Protein AF-A0A916CJC6-F1 (afdb_monomer)

Sequence (252 aa):
MTRKEWTIISILGATVVFVFSCLACLILGMLTPTSTQKPALVSTKPPPTLPPQPTATRKPVAKGEIVIKDEKFIQHGQGLYWIRTLYNPGTQTVGSVYIYVDAFDSTDTVFDSNYEVAPCVYPGEIRKVVSYAKLPDKLKFGRYTTRAVSQSSGCAGMQFEQNPLSVISMEIQTTGRVVAVIGNSSDKHLRDVGVDALAYDSTDEYIGSTHPFLNLVPAHGKARIELGFFEPWGRISKVEIYPAFRSITRIE

Nearest PDB structures (foldseek):
  8owf-assembly1_A  TM=5.683E-01  e=3.248E-01  Clostridium perfringens
  8oye-assembly1_A  TM=5.667E-01  e=4.842E-01  Clostridium perfringens
  7ok7-assembly5_K  TM=6.658E-01  e=9.263E-01  Homo sapiens
  5l7k-assembly1_A  TM=5.610E-01  e=6.532E-01  Homo sapiens
  7ok6-assembly1_HHH  TM=5.818E-01  e=1.131E+00  Homo sapiens

Structure (mmCIF, N/CA/C/O backbone):
data_AF-A0A916CJC6-F1
#
_entry.id   AF-A0A916CJC6-F1
#
loop_
_atom_site.group_PDB
_atom_site.id
_atom_site.type_symbol
_atom_site.label_atom_id
_atom_site.label_alt_id
_atom_site.label_comp_id
_atom_site.label_asym_id
_atom_site.label_entity_id
_atom_site.label_seq_id
_atom_site.pdbx_PDB_ins_code
_atom_site.Cartn_x
_atom_site.Cartn_y
_atom_site.Cartn_z
_atom_site.occupancy
_atom_site.B_iso_or_equiv
_atom_site.auth_seq_id
_atom_site.auth_comp_id
_atom_site.auth_asym_id
_atom_site.auth_atom_id
_atom_site.pdbx_PDB_model_num
ATOM 1 N N . MET A 1 1 ? -29.003 -56.017 35.419 1.00 42.59 1 MET A N 1
ATOM 2 C CA . MET A 1 1 ? -28.138 -56.296 34.251 1.00 42.59 1 MET A CA 1
ATOM 3 C C . MET A 1 1 ? -27.276 -55.063 34.005 1.00 42.59 1 MET A C 1
ATOM 5 O O . MET A 1 1 ? -27.755 -54.097 33.442 1.00 42.59 1 MET A O 1
ATOM 9 N N . THR A 1 2 ? -26.232 -54.878 34.815 1.00 45.03 2 THR A N 1
ATOM 10 C CA . THR A 1 2 ? -24.815 -55.261 34.590 1.00 45.03 2 THR A CA 1
ATOM 11 C C . THR A 1 2 ? -24.057 -54.274 33.699 1.00 45.03 2 THR A C 1
ATOM 13 O O . THR A 1 2 ? -24.126 -54.330 32.476 1.00 45.03 2 THR A O 1
ATOM 16 N N . ARG A 1 3 ? -23.320 -53.393 34.397 1.00 47.34 3 ARG A N 1
ATOM 17 C CA . ARG A 1 3 ? -22.223 -52.534 33.933 1.00 47.34 3 ARG A CA 1
ATOM 18 C C . ARG A 1 3 ? -21.225 -53.298 33.057 1.00 47.34 3 ARG A C 1
ATOM 20 O O . ARG A 1 3 ? -20.930 -54.457 33.345 1.00 47.34 3 ARG A O 1
ATOM 27 N N . LYS A 1 4 ? -20.592 -52.597 32.114 1.00 51.66 4 LYS A N 1
ATOM 28 C CA . LYS A 1 4 ? -19.216 -52.894 31.694 1.00 51.66 4 LYS A CA 1
ATOM 29 C C . LYS A 1 4 ? -18.398 -51.609 31.655 1.00 51.66 4 LYS A C 1
ATOM 31 O O . LYS A 1 4 ? -18.556 -50.772 30.775 1.00 51.66 4 LYS A O 1
ATOM 36 N N . GLU A 1 5 ? -17.570 -51.491 32.681 1.00 54.34 5 GLU A N 1
ATOM 37 C CA . GLU A 1 5 ? -16.422 -50.603 32.795 1.00 54.34 5 GLU A CA 1
ATOM 38 C C . GLU A 1 5 ? -15.331 -51.076 31.819 1.00 54.34 5 GLU A C 1
ATOM 40 O O . GLU A 1 5 ? -15.128 -52.280 31.659 1.00 54.34 5 GLU A O 1
ATOM 45 N N . TRP A 1 6 ? -14.627 -50.139 31.183 1.00 51.56 6 TRP A N 1
ATOM 46 C CA . TRP A 1 6 ? -13.346 -50.398 30.525 1.00 51.56 6 TRP A CA 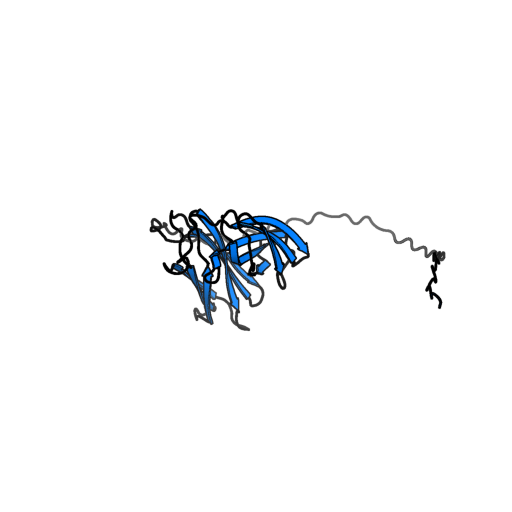1
ATOM 47 C C . TRP A 1 6 ? -12.283 -49.524 31.192 1.00 51.56 6 TRP A C 1
ATOM 49 O O . TRP A 1 6 ? -12.115 -48.347 30.889 1.00 51.56 6 TRP A O 1
ATOM 59 N N . THR A 1 7 ? -11.613 -50.133 32.164 1.00 53.00 7 THR A N 1
ATOM 60 C CA . THR A 1 7 ? -10.262 -49.809 32.639 1.00 53.00 7 THR A CA 1
ATOM 61 C C . THR A 1 7 ? -9.252 -50.495 31.715 1.00 53.00 7 THR A C 1
ATOM 63 O O . THR A 1 7 ? -9.632 -51.529 31.170 1.00 53.00 7 THR A O 1
ATOM 66 N N . ILE A 1 8 ? -8.007 -49.971 31.621 1.00 45.50 8 ILE A N 1
ATOM 67 C CA . ILE A 1 8 ? -6.713 -50.584 31.175 1.00 45.50 8 ILE A CA 1
ATOM 68 C C . ILE A 1 8 ? -6.008 -49.646 30.165 1.00 45.50 8 ILE A C 1
ATOM 70 O O . ILE A 1 8 ? -6.644 -49.221 29.214 1.00 45.50 8 ILE A O 1
ATOM 74 N N . ILE A 1 9 ? -4.724 -49.261 30.235 1.00 44.59 9 ILE A N 1
ATOM 75 C CA . ILE A 1 9 ? -3.565 -49.548 31.100 1.00 44.59 9 ILE A CA 1
ATOM 76 C C . ILE A 1 9 ? -2.569 -48.382 30.905 1.00 44.59 9 ILE A C 1
ATOM 78 O O . ILE A 1 9 ? -2.353 -47.926 29.782 1.00 44.59 9 ILE A O 1
ATOM 82 N N . SER A 1 10 ? -1.927 -47.945 31.988 1.00 46.94 10 SER A N 1
ATOM 83 C CA . SER A 1 10 ? -0.720 -47.113 31.974 1.00 46.94 10 SER A CA 1
ATOM 84 C C . SER A 1 10 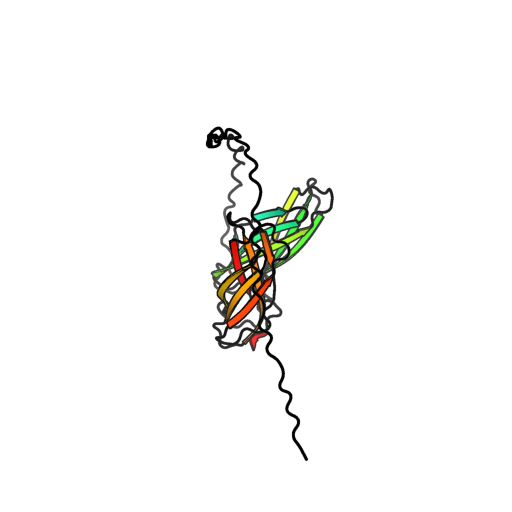? 0.504 -47.959 31.605 1.00 46.94 10 SER A C 1
ATOM 86 O O . SER A 1 10 ? 0.750 -48.966 32.265 1.00 46.94 10 SER A O 1
ATOM 88 N N . ILE A 1 11 ? 1.313 -47.536 30.629 1.00 49.31 11 ILE A N 1
ATOM 89 C CA . ILE A 1 11 ? 2.664 -48.084 30.415 1.00 49.31 11 ILE A CA 1
ATOM 90 C C . ILE A 1 11 ? 3.690 -46.971 30.630 1.00 49.31 11 ILE A C 1
ATOM 92 O O . ILE A 1 11 ? 3.860 -46.076 29.807 1.00 49.31 11 ILE A O 1
ATOM 96 N N . LEU A 1 12 ? 4.347 -47.057 31.788 1.00 47.47 12 LEU A N 1
ATOM 97 C CA . LEU A 1 12 ? 5.680 -46.528 32.056 1.00 47.47 12 LEU A CA 1
ATOM 98 C C . LEU A 1 12 ? 6.724 -47.382 31.312 1.00 47.47 12 LEU A C 1
ATOM 100 O O . LEU A 1 12 ? 6.610 -48.605 31.290 1.00 47.47 12 LEU A O 1
ATOM 104 N N . GLY A 1 13 ? 7.795 -46.746 30.837 1.00 38.62 13 GLY A N 1
ATOM 105 C CA . GLY A 1 13 ? 9.028 -47.399 30.375 1.00 38.62 13 GLY A CA 1
ATOM 106 C C . GLY A 1 13 ? 9.463 -46.855 29.010 1.00 38.62 13 GLY A C 1
ATOM 107 O O . GLY A 1 13 ? 8.641 -46.719 28.121 1.00 38.62 13 GLY A O 1
ATOM 108 N N . ALA A 1 14 ? 10.711 -46.502 28.736 1.00 45.88 14 ALA A N 1
ATOM 109 C CA . ALA A 1 14 ? 11.938 -46.696 29.477 1.00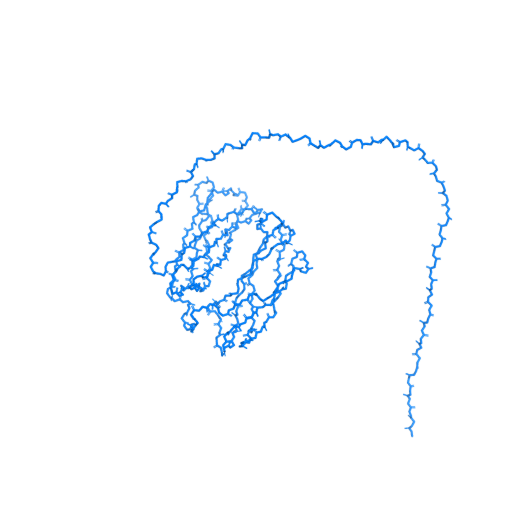 45.88 14 ALA A CA 1
ATOM 110 C C . ALA A 1 14 ? 12.960 -45.637 29.042 1.00 45.88 14 ALA A C 1
ATOM 112 O O . ALA A 1 14 ? 13.049 -45.252 27.877 1.00 45.88 14 ALA A O 1
ATOM 113 N N . THR A 1 15 ? 13.744 -45.194 30.014 1.00 50.56 15 THR A N 1
ATOM 114 C CA . THR A 1 15 ? 14.970 -44.422 29.861 1.00 50.56 15 THR A CA 1
ATOM 115 C C . THR A 1 15 ? 15.973 -45.230 29.035 1.00 50.56 15 THR A C 1
ATOM 117 O O . THR A 1 15 ? 16.398 -46.299 29.469 1.00 50.56 15 THR A O 1
ATOM 120 N N . VAL A 1 16 ? 16.380 -44.730 27.868 1.00 49.44 16 VAL A N 1
ATOM 121 C CA . VAL A 1 16 ? 17.523 -45.279 27.129 1.00 49.44 16 VAL A CA 1
ATOM 122 C C . VAL A 1 16 ? 18.681 -44.303 27.270 1.00 49.44 16 VAL A C 1
ATOM 124 O O . VAL A 1 16 ? 18.757 -43.276 26.602 1.00 49.44 16 VAL A O 1
ATOM 127 N N . VAL A 1 17 ? 19.569 -44.643 28.197 1.00 47.50 17 VAL A N 1
ATOM 128 C CA . VAL A 1 17 ? 20.903 -44.069 28.333 1.00 47.50 17 VAL A CA 1
ATOM 129 C C . VAL A 1 17 ? 21.806 -44.827 27.360 1.00 47.50 17 VAL A C 1
ATOM 131 O O . VAL A 1 17 ? 22.120 -45.990 27.599 1.00 47.50 17 VAL A O 1
ATOM 134 N N . PHE A 1 18 ? 22.228 -44.190 26.267 1.00 42.41 18 PHE A N 1
ATOM 135 C CA . PHE A 1 18 ? 23.323 -44.703 25.440 1.00 42.41 18 PHE A CA 1
ATOM 136 C C . PHE A 1 18 ? 24.632 -44.045 25.877 1.00 42.41 18 PHE A C 1
ATOM 138 O O . PHE A 1 18 ? 24.951 -42.922 25.493 1.00 42.41 18 PHE A O 1
ATOM 145 N N . VAL A 1 19 ? 25.388 -44.773 26.699 1.00 46.25 19 VAL A N 1
ATOM 146 C CA . VAL A 1 19 ? 26.824 -44.566 26.893 1.00 46.25 19 VAL A CA 1
ATOM 147 C C . VAL A 1 19 ? 27.534 -45.354 25.796 1.00 46.25 19 VAL A C 1
ATOM 149 O O . VAL A 1 19 ? 27.547 -46.580 25.838 1.00 46.25 19 VAL A O 1
ATOM 152 N N . PHE A 1 20 ? 28.149 -44.666 24.834 1.00 42.84 20 PHE A N 1
ATOM 153 C CA . PHE A 1 20 ? 29.226 -45.243 24.030 1.00 42.84 20 PHE A CA 1
ATOM 154 C C . PHE A 1 20 ? 30.525 -44.507 24.346 1.00 42.84 20 PHE A C 1
ATOM 156 O O . PHE A 1 20 ? 30.818 -43.427 23.843 1.00 42.84 20 PHE A O 1
ATOM 163 N N . SER A 1 21 ? 31.280 -45.135 25.239 1.00 44.00 21 SER A N 1
ATOM 164 C CA . SER A 1 21 ? 32.724 -45.014 25.362 1.00 44.00 21 SER A CA 1
ATOM 165 C C . SER A 1 21 ? 33.350 -45.900 24.286 1.00 44.00 21 SER A C 1
ATOM 167 O O . SER A 1 21 ? 33.097 -47.102 24.296 1.00 44.00 21 SER A O 1
ATOM 169 N N . CYS A 1 22 ? 34.139 -45.337 23.369 1.00 40.03 22 CYS A N 1
ATOM 170 C CA . CYS A 1 22 ? 35.508 -45.799 23.123 1.00 40.03 22 CYS A CA 1
ATOM 171 C C . CYS A 1 22 ? 36.196 -45.034 21.989 1.00 40.03 22 CYS A C 1
ATOM 173 O O . CYS A 1 22 ? 35.579 -44.626 21.012 1.00 40.03 22 CYS A O 1
ATOM 175 N N . LEU A 1 23 ? 37.521 -45.028 22.116 1.00 42.16 23 LEU A N 1
ATOM 176 C CA . LEU A 1 23 ? 38.546 -44.770 21.112 1.00 42.16 23 LEU A CA 1
ATOM 177 C C . LEU A 1 23 ? 38.961 -43.317 20.859 1.00 42.16 23 LEU A C 1
ATOM 179 O O . LEU A 1 23 ? 38.517 -42.613 19.957 1.00 42.16 23 LEU A O 1
ATOM 183 N N . ALA A 1 24 ? 39.966 -42.956 21.656 1.00 48.47 24 ALA A N 1
ATOM 184 C CA . ALA A 1 24 ? 41.027 -42.035 21.317 1.00 48.47 24 ALA A CA 1
ATOM 185 C C . ALA A 1 24 ? 41.550 -42.252 19.886 1.00 48.47 24 ALA A C 1
ATOM 187 O O . ALA A 1 24 ? 42.045 -43.326 19.550 1.00 48.47 24 ALA A O 1
ATOM 188 N N . CYS A 1 25 ? 41.539 -41.184 19.094 1.00 40.44 25 CYS A N 1
ATOM 189 C CA . CYS A 1 25 ? 42.496 -41.002 18.016 1.00 40.44 25 CYS A CA 1
ATOM 190 C C . CYS A 1 25 ? 43.210 -39.674 18.267 1.00 40.44 25 CYS A C 1
ATOM 192 O O . CYS A 1 25 ? 42.657 -38.588 18.100 1.00 40.44 25 CYS A O 1
ATOM 194 N N . LEU A 1 26 ? 44.435 -39.803 18.766 1.00 49.19 26 LEU A N 1
ATOM 195 C CA . LEU A 1 26 ? 45.386 -38.730 18.985 1.00 49.19 26 LEU A CA 1
ATOM 196 C C . LEU A 1 26 ? 45.830 -38.213 17.606 1.00 49.19 26 LEU A C 1
ATOM 198 O O . LEU A 1 26 ? 46.596 -38.879 16.916 1.00 49.19 26 LEU A O 1
ATOM 202 N N . ILE A 1 27 ? 45.356 -37.039 17.194 1.00 48.81 27 ILE A N 1
ATOM 203 C CA . ILE A 1 27 ? 45.991 -36.259 16.126 1.00 48.81 27 ILE A CA 1
ATOM 204 C C . ILE A 1 27 ? 46.317 -34.891 16.722 1.00 48.81 27 ILE A C 1
ATOM 206 O O . ILE A 1 27 ? 45.474 -33.999 16.782 1.00 48.81 27 ILE A O 1
ATOM 210 N N . LEU A 1 28 ? 47.561 -34.741 17.191 1.00 47.25 28 LEU A N 1
ATOM 211 C CA . LEU A 1 28 ? 48.183 -33.435 17.400 1.00 47.25 28 LEU A CA 1
ATOM 212 C C . LEU A 1 28 ? 48.426 -32.805 16.020 1.00 47.25 28 LEU A C 1
ATOM 214 O O . LEU A 1 28 ? 49.499 -32.932 15.437 1.00 47.25 28 LEU A O 1
ATOM 218 N N . GLY A 1 29 ? 47.404 -32.141 15.488 1.00 44.53 29 GLY A N 1
ATOM 219 C CA . GLY A 1 29 ? 47.560 -31.145 14.437 1.00 44.53 29 GLY A CA 1
ATOM 220 C C . GLY A 1 29 ? 47.814 -29.795 15.095 1.00 44.53 29 GLY A C 1
ATOM 221 O O . GLY A 1 29 ? 46.958 -29.293 15.821 1.00 44.53 29 GLY A O 1
ATOM 222 N N . MET A 1 30 ? 48.998 -29.223 14.882 1.00 52.72 30 MET A N 1
ATOM 223 C CA . MET A 1 30 ? 49.333 -27.876 15.337 1.00 52.72 30 MET A CA 1
ATOM 224 C C . MET A 1 30 ? 48.356 -26.861 14.728 1.00 52.72 30 MET A C 1
ATOM 226 O O . MET A 1 30 ? 48.456 -26.526 13.550 1.00 52.72 30 MET A O 1
ATOM 230 N N . LEU A 1 31 ? 47.416 -26.363 15.532 1.00 43.69 31 LEU A N 1
ATOM 231 C CA . LEU A 1 31 ? 46.640 -25.175 15.194 1.00 43.69 31 LEU A CA 1
ATOM 232 C C . LEU A 1 31 ? 47.559 -23.966 15.364 1.00 43.69 31 LEU A C 1
ATOM 234 O O . LEU A 1 31 ? 47.806 -23.497 16.475 1.00 43.69 31 LEU A O 1
ATOM 238 N N . THR A 1 32 ? 48.099 -23.473 14.255 1.00 52.44 32 THR A N 1
ATOM 239 C CA . THR A 1 32 ? 48.652 -22.123 14.201 1.00 52.44 32 THR A CA 1
ATOM 240 C C . THR A 1 32 ? 47.522 -21.122 14.475 1.00 52.44 32 THR A C 1
ATOM 242 O O . THR A 1 32 ? 46.419 -21.276 13.939 1.00 52.44 32 THR A O 1
ATOM 245 N N . PRO A 1 33 ? 47.741 -20.090 15.310 1.00 39.47 33 PRO A N 1
ATOM 246 C CA . PRO A 1 33 ? 46.750 -19.042 15.501 1.00 39.47 33 PRO A CA 1
ATOM 247 C C . PRO A 1 33 ? 46.529 -18.332 14.162 1.00 39.47 33 PRO A C 1
ATOM 249 O O . PRO A 1 33 ? 47.403 -17.628 13.656 1.00 39.47 33 PRO A O 1
ATOM 252 N N . THR A 1 34 ? 45.355 -18.541 13.566 1.00 38.69 34 THR A N 1
ATOM 253 C CA . THR A 1 34 ? 44.917 -17.772 12.403 1.00 38.69 34 THR A CA 1
ATOM 254 C C . THR A 1 34 ? 44.600 -16.366 12.892 1.00 38.69 34 THR A C 1
ATOM 256 O O . THR A 1 34 ? 43.612 -16.135 13.584 1.00 38.69 34 THR A O 1
ATOM 259 N N . SER A 1 35 ? 45.498 -15.435 12.580 1.00 36.22 35 SER A N 1
ATOM 260 C CA . SER A 1 35 ? 45.297 -14.004 12.771 1.00 36.22 35 SER A CA 1
ATOM 261 C C . SER A 1 35 ? 44.108 -13.554 11.925 1.00 36.22 35 SER A C 1
ATOM 263 O O . SER A 1 35 ? 44.174 -13.544 10.696 1.00 36.22 35 SER A O 1
ATOM 265 N N . THR A 1 36 ? 43.011 -13.184 12.581 1.00 37.91 36 THR A N 1
ATOM 266 C CA . THR A 1 36 ? 41.892 -12.489 11.946 1.00 37.91 36 THR A CA 1
ATOM 267 C C . THR A 1 36 ? 42.342 -11.071 11.604 1.00 37.91 36 THR A C 1
ATOM 269 O O . THR A 1 36 ? 42.179 -10.137 12.390 1.00 37.91 36 THR A O 1
ATOM 272 N N . GLN A 1 37 ? 42.933 -10.895 10.423 1.00 39.44 37 GLN A N 1
ATOM 273 C CA . GLN A 1 37 ? 43.095 -9.571 9.839 1.00 39.44 37 GLN A CA 1
ATOM 274 C C . GLN A 1 37 ? 41.720 -9.030 9.443 1.00 39.44 37 GLN A C 1
ATOM 276 O O . GLN A 1 37 ? 41.001 -9.612 8.631 1.00 39.44 37 GLN A O 1
ATOM 281 N N . LYS A 1 38 ? 41.371 -7.884 10.032 1.00 37.53 38 LYS A N 1
ATOM 282 C CA . LYS A 1 38 ? 40.259 -7.032 9.608 1.00 37.53 38 LYS A CA 1
ATOM 283 C C . LYS A 1 38 ? 40.399 -6.755 8.101 1.00 37.53 38 LYS A C 1
ATOM 285 O O . LYS A 1 38 ? 41.461 -6.273 7.701 1.00 37.53 38 LYS A O 1
ATOM 290 N N . PRO A 1 39 ? 39.371 -7.022 7.275 1.00 35.91 39 PRO A N 1
ATOM 291 C CA . PRO A 1 39 ? 39.417 -6.714 5.853 1.00 35.91 39 PRO A CA 1
ATOM 292 C C . PRO A 1 39 ? 39.763 -5.239 5.644 1.00 35.91 39 PRO A C 1
ATOM 294 O O . PRO A 1 39 ? 39.129 -4.353 6.226 1.00 35.91 39 PRO A O 1
ATOM 297 N N . ALA A 1 40 ? 40.787 -4.981 4.833 1.00 36.34 40 ALA A N 1
ATOM 298 C CA . ALA A 1 40 ? 41.085 -3.640 4.368 1.00 36.34 40 ALA A CA 1
ATOM 299 C C . ALA A 1 40 ? 39.875 -3.125 3.578 1.00 36.34 40 ALA A C 1
ATOM 301 O O . ALA A 1 40 ? 39.434 -3.758 2.617 1.00 36.34 40 ALA A O 1
ATOM 302 N N . LEU A 1 41 ? 39.335 -1.978 3.996 1.00 34.72 41 LEU A N 1
ATOM 303 C CA . LEU A 1 41 ? 38.366 -1.239 3.200 1.00 34.72 41 LEU A CA 1
ATOM 304 C C . LEU A 1 41 ? 39.086 -0.781 1.927 1.00 34.72 41 LEU A C 1
ATOM 306 O O . L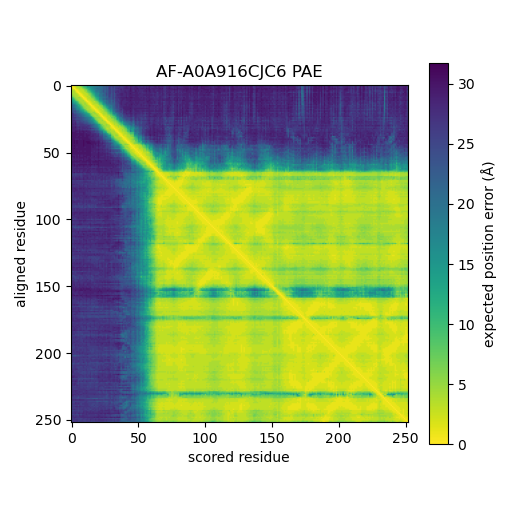EU A 1 41 ? 39.879 0.161 1.953 1.00 34.72 41 LEU A O 1
ATOM 310 N N . VAL A 1 42 ? 38.817 -1.450 0.810 1.00 32.19 42 VAL A N 1
ATOM 311 C CA . VAL A 1 42 ? 39.118 -0.891 -0.503 1.00 32.19 42 VAL A CA 1
ATOM 312 C C . VAL A 1 42 ? 38.124 0.243 -0.709 1.00 32.19 42 VAL A C 1
ATOM 314 O O . VAL A 1 42 ? 36.941 0.016 -0.958 1.00 32.19 42 VAL A O 1
ATOM 317 N N . SER A 1 43 ? 38.608 1.473 -0.547 1.00 38.56 43 SER A N 1
ATOM 318 C CA . SER A 1 43 ? 37.894 2.675 -0.964 1.00 38.56 43 SER A CA 1
ATOM 319 C C . SER A 1 43 ? 37.728 2.613 -2.479 1.00 38.56 43 SER A C 1
ATOM 321 O O . SER A 1 43 ? 38.646 2.916 -3.242 1.00 38.56 43 SER A O 1
ATOM 323 N N . THR A 1 44 ? 36.569 2.139 -2.927 1.00 42.91 44 THR A N 1
ATOM 324 C CA . THR A 1 44 ? 36.151 2.323 -4.309 1.00 42.91 44 THR A CA 1
ATOM 325 C C . THR A 1 44 ? 35.765 3.786 -4.451 1.00 42.91 44 THR A C 1
ATOM 327 O O . THR A 1 44 ? 34.950 4.317 -3.696 1.00 42.91 44 THR A O 1
ATOM 330 N N . LYS A 1 45 ? 36.422 4.464 -5.394 1.00 44.53 45 LYS A N 1
ATOM 331 C CA . LYS A 1 45 ? 36.057 5.809 -5.836 1.00 44.53 45 LYS A CA 1
ATOM 332 C C . LYS A 1 45 ? 34.528 5.859 -5.994 1.00 44.53 45 LYS A C 1
ATOM 334 O O . LYS A 1 45 ? 34.001 4.984 -6.686 1.00 44.53 45 LYS A O 1
ATOM 339 N N . PRO A 1 46 ? 33.826 6.820 -5.364 1.00 47.16 46 PRO A N 1
ATOM 340 C CA . PRO A 1 46 ? 32.380 6.894 -5.468 1.00 47.16 46 PRO A CA 1
ATOM 341 C C . PRO A 1 46 ? 31.986 6.932 -6.951 1.00 47.16 46 PRO A C 1
ATOM 343 O O . PRO A 1 46 ? 32.669 7.602 -7.741 1.00 47.16 46 PRO A O 1
ATOM 346 N N . PRO A 1 47 ? 30.943 6.182 -7.351 1.00 50.59 47 PRO A N 1
ATOM 347 C CA . PRO A 1 47 ? 30.438 6.230 -8.713 1.00 50.59 47 PRO A CA 1
ATOM 348 C C . PRO A 1 47 ? 30.159 7.689 -9.098 1.00 50.59 47 PRO A C 1
ATOM 350 O O . PRO A 1 47 ? 29.799 8.487 -8.228 1.00 50.59 47 PRO A O 1
ATOM 353 N N . PRO A 1 48 ? 30.374 8.064 -10.372 1.00 52.47 48 PRO A N 1
ATOM 354 C CA . PRO A 1 48 ? 30.157 9.429 -10.823 1.00 52.47 48 PRO A CA 1
ATOM 355 C C . PRO A 1 48 ? 28.757 9.878 -10.415 1.00 52.47 48 PRO A C 1
ATOM 357 O O . PRO A 1 48 ? 27.763 9.237 -10.756 1.00 52.47 48 PRO A O 1
ATOM 360 N N . THR A 1 49 ? 28.707 10.965 -9.648 1.00 47.19 49 THR A N 1
ATOM 361 C CA . THR A 1 49 ? 27.472 11.628 -9.250 1.00 47.19 49 THR A CA 1
ATOM 362 C C . THR A 1 49 ? 26.674 11.911 -10.515 1.00 47.19 49 THR A C 1
ATOM 364 O O . THR A 1 49 ? 27.127 12.673 -11.373 1.00 47.19 49 THR A O 1
ATOM 367 N N . LEU A 1 50 ? 25.516 11.261 -10.656 1.00 44.78 50 LEU A N 1
ATOM 368 C CA . LEU A 1 50 ? 24.581 11.590 -11.724 1.00 44.78 50 LEU A CA 1
ATOM 369 C C . LEU A 1 50 ? 24.279 13.094 -11.643 1.00 44.78 50 LEU A C 1
ATOM 371 O O . LEU A 1 50 ? 24.184 13.627 -10.530 1.00 44.78 50 LEU A O 1
ATOM 375 N N . PRO A 1 51 ? 24.150 13.792 -12.786 1.00 61.31 51 PRO A N 1
ATOM 376 C CA . PRO A 1 51 ? 23.739 15.186 -12.792 1.00 61.31 51 PRO A CA 1
ATOM 377 C C . PRO A 1 51 ? 22.499 15.351 -11.908 1.00 61.31 51 PRO A C 1
ATOM 379 O O . PRO A 1 51 ? 21.613 14.492 -11.973 1.00 61.31 51 PRO A O 1
ATOM 382 N N . PRO A 1 52 ? 22.425 16.404 -11.074 1.00 42.00 52 PRO A N 1
ATOM 383 C CA . PRO A 1 52 ? 21.255 16.642 -10.247 1.00 42.00 52 PRO A CA 1
ATOM 384 C C . PRO A 1 52 ? 20.022 16.639 -11.146 1.00 42.00 52 PRO A C 1
ATOM 386 O O . PRO A 1 52 ? 19.908 17.443 -12.074 1.00 42.00 52 PRO A O 1
ATOM 389 N N . GLN A 1 53 ? 19.134 15.676 -10.903 1.00 39.44 53 GLN A N 1
ATOM 390 C CA . GLN A 1 53 ? 17.876 15.578 -11.620 1.00 39.44 53 GLN A CA 1
ATOM 391 C C . GLN A 1 53 ? 17.124 16.898 -11.393 1.00 39.44 53 GLN A C 1
ATOM 393 O O . GLN A 1 53 ? 17.039 17.341 -10.245 1.00 39.44 53 GLN A O 1
ATOM 398 N N . PRO A 1 54 ? 16.646 17.575 -12.452 1.00 35.41 54 PRO A N 1
ATOM 399 C CA . PRO A 1 54 ? 16.059 18.899 -12.322 1.00 35.41 54 PRO A CA 1
ATOM 400 C C . PRO A 1 54 ? 14.909 18.874 -11.312 1.00 35.41 54 PRO A C 1
ATOM 402 O O . PRO A 1 54 ? 13.914 18.170 -11.491 1.00 35.41 54 PRO A O 1
ATOM 405 N N . THR A 1 55 ? 15.057 19.650 -10.238 1.00 36.41 55 THR A N 1
ATOM 406 C CA . THR A 1 55 ? 14.016 19.844 -9.230 1.00 36.41 55 THR A CA 1
ATOM 407 C C . THR A 1 55 ? 12.876 20.622 -9.874 1.00 36.41 55 THR A C 1
ATOM 409 O O . THR A 1 55 ? 12.955 21.839 -10.034 1.00 36.41 55 THR A O 1
ATOM 412 N N . ALA A 1 56 ? 11.819 19.925 -10.285 1.00 39.34 56 ALA A N 1
ATOM 413 C CA . ALA A 1 56 ? 10.631 20.569 -10.822 1.00 39.34 56 ALA A CA 1
ATOM 414 C C . ALA A 1 56 ? 10.001 21.481 -9.753 1.00 39.34 56 ALA A C 1
ATOM 416 O O . ALA A 1 56 ? 9.601 21.017 -8.681 1.00 39.34 56 ALA A O 1
ATOM 417 N N . THR A 1 57 ? 9.900 22.780 -10.045 1.00 37.00 57 THR A N 1
ATOM 418 C CA . THR A 1 57 ? 9.147 23.750 -9.240 1.00 37.00 57 THR A CA 1
ATOM 419 C C . THR A 1 57 ? 7.689 23.292 -9.160 1.00 37.00 57 THR A C 1
ATOM 421 O O . THR A 1 57 ? 6.957 23.358 -10.149 1.00 37.00 57 THR A O 1
ATOM 424 N N . ARG A 1 58 ? 7.260 22.771 -8.002 1.00 42.25 58 ARG A N 1
ATOM 425 C CA . ARG A 1 58 ? 5.898 22.245 -7.822 1.00 42.25 58 ARG A CA 1
ATOM 426 C C . ARG A 1 58 ? 4.886 23.393 -7.843 1.00 42.25 58 ARG A C 1
ATOM 428 O O . ARG A 1 58 ? 4.922 24.277 -6.990 1.00 42.25 58 ARG A O 1
ATOM 435 N N . LYS A 1 59 ? 3.968 23.354 -8.811 1.00 48.66 59 LYS A N 1
ATOM 436 C CA . LYS A 1 59 ? 2.757 24.186 -8.846 1.00 48.66 59 LYS A CA 1
ATOM 437 C C . LYS A 1 59 ? 1.931 23.927 -7.568 1.00 48.66 59 LYS A C 1
ATOM 439 O O . LYS A 1 59 ? 1.943 22.791 -7.090 1.00 48.66 59 LYS A O 1
ATOM 444 N N . PRO A 1 60 ? 1.232 24.933 -7.003 1.00 50.31 60 PRO A N 1
ATOM 445 C CA . PRO A 1 60 ? 0.306 24.712 -5.898 1.00 50.31 60 PRO A CA 1
ATOM 446 C C . PRO A 1 60 ? -0.668 23.587 -6.248 1.00 50.31 60 PRO A C 1
ATOM 448 O O . PRO A 1 60 ? -1.321 23.642 -7.291 1.00 50.31 60 PRO A O 1
ATOM 451 N N . VAL A 1 61 ? -0.710 22.572 -5.388 1.00 55.47 61 VAL A N 1
ATOM 452 C CA . VAL A 1 61 ? -1.566 21.391 -5.527 1.00 55.47 61 VAL A CA 1
ATOM 453 C C . VAL A 1 61 ? -3.016 21.867 -5.470 1.00 55.47 61 VAL A C 1
ATOM 455 O O . VAL A 1 61 ? -3.413 22.534 -4.509 1.00 55.47 61 VAL A O 1
ATOM 458 N N . ALA A 1 62 ? -3.790 21.604 -6.519 1.00 61.38 62 ALA A N 1
ATOM 459 C CA . ALA A 1 62 ? -5.187 22.007 -6.570 1.00 61.38 62 ALA A CA 1
ATOM 460 C C . ALA A 1 62 ? -5.985 21.297 -5.460 1.00 61.38 62 ALA A C 1
ATOM 462 O O . ALA A 1 62 ? -5.640 20.206 -5.002 1.00 61.38 62 ALA A O 1
ATOM 463 N N . LYS A 1 63 ? -7.077 21.911 -4.994 1.00 60.28 63 LYS A N 1
ATOM 464 C CA . LYS A 1 63 ? -7.943 21.307 -3.971 1.00 60.28 63 LYS A CA 1
ATOM 465 C C . LYS A 1 63 ? -8.458 19.944 -4.469 1.00 60.28 63 LYS A C 1
ATOM 467 O O . LYS A 1 63 ? -9.116 19.892 -5.502 1.00 60.28 63 LYS A O 1
ATOM 472 N N . GLY A 1 64 ? -8.166 18.870 -3.729 1.00 67.88 64 GLY A N 1
ATOM 473 C CA . GLY A 1 64 ? -8.538 17.494 -4.094 1.00 67.88 64 GLY A CA 1
ATOM 474 C 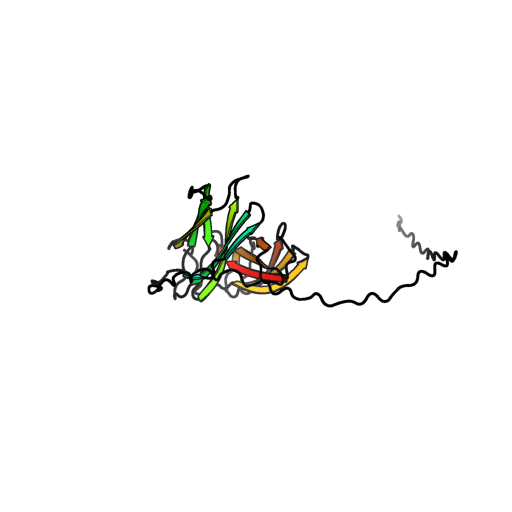C . GLY A 1 64 ? -7.502 16.736 -4.937 1.00 67.88 64 GLY A C 1
ATOM 475 O O . GLY A 1 64 ? -7.798 15.651 -5.435 1.00 67.88 64 GLY A O 1
ATOM 476 N N . GLU A 1 65 ? -6.297 17.281 -5.110 1.00 83.62 65 GLU A N 1
ATOM 477 C CA . GLU A 1 65 ? -5.204 16.606 -5.809 1.00 83.62 65 GLU A CA 1
ATOM 478 C C . GLU A 1 65 ? -4.336 15.799 -4.826 1.00 83.62 65 GLU A C 1
ATOM 480 O O . GLU A 1 65 ? -3.908 16.284 -3.775 1.00 83.62 65 GLU A O 1
ATOM 485 N N . ILE A 1 66 ? -4.092 14.534 -5.175 1.00 89.81 66 ILE A N 1
ATOM 486 C CA . ILE A 1 66 ? -3.206 13.639 -4.429 1.00 89.81 66 ILE A CA 1
ATOM 487 C C . ILE A 1 66 ? -1.769 13.933 -4.814 1.00 89.81 66 ILE A C 1
ATOM 489 O O . ILE A 1 66 ? -1.423 14.008 -5.991 1.00 89.81 66 ILE A O 1
ATOM 493 N N . VAL A 1 67 ? -0.912 14.041 -3.805 1.00 91.19 67 VAL A N 1
ATOM 494 C CA . VAL A 1 67 ? 0.518 14.212 -4.012 1.00 91.19 67 VAL A CA 1
ATOM 495 C C . VAL A 1 67 ? 1.177 12.846 -4.012 1.00 91.19 67 VAL A C 1
ATOM 497 O O . VAL A 1 67 ? 1.134 12.132 -3.011 1.00 91.19 67 VAL A O 1
ATOM 500 N N . ILE A 1 68 ? 1.850 12.520 -5.112 1.00 90.44 68 ILE A N 1
ATOM 501 C CA . ILE A 1 68 ? 2.785 11.399 -5.160 1.00 90.44 68 ILE A CA 1
ATOM 502 C C . ILE A 1 68 ? 4.142 11.867 -4.613 1.00 90.44 68 ILE A C 1
ATOM 504 O O . ILE A 1 68 ? 4.678 12.920 -4.991 1.00 90.44 68 ILE A O 1
ATOM 508 N N . LYS A 1 69 ? 4.681 11.098 -3.671 1.00 89.88 69 LYS A N 1
ATOM 509 C CA . LYS A 1 69 ? 6.008 11.259 -3.075 1.00 89.88 69 LYS A CA 1
ATOM 510 C C . LYS A 1 69 ? 6.768 9.936 -3.146 1.00 89.88 69 LYS A C 1
ATOM 512 O O . LYS A 1 69 ? 6.161 8.879 -3.304 1.00 89.88 69 LYS A O 1
ATOM 517 N N . ASP A 1 70 ? 8.086 10.032 -2.987 1.00 85.69 70 ASP A N 1
ATOM 518 C CA . ASP A 1 70 ? 8.983 8.907 -2.709 1.00 85.69 70 ASP A CA 1
ATOM 519 C C . ASP A 1 70 ? 8.789 7.710 -3.654 1.00 85.69 70 ASP A C 1
ATOM 521 O O . ASP A 1 70 ? 8.500 6.594 -3.223 1.00 85.69 70 ASP A O 1
ATOM 525 N N . GLU A 1 71 ? 8.914 7.951 -4.963 1.00 90.69 71 GLU A N 1
ATOM 526 C CA . GLU A 1 71 ? 8.840 6.882 -5.961 1.00 90.69 71 GLU A CA 1
ATOM 527 C C . GLU A 1 71 ? 10.118 6.035 -5.934 1.00 90.69 71 GLU A C 1
ATOM 529 O O . GLU A 1 71 ? 11.223 6.542 -6.138 1.00 90.69 71 GLU A O 1
ATOM 534 N N . LYS A 1 72 ? 9.964 4.730 -5.701 1.00 93.81 72 LYS A N 1
ATOM 535 C CA . LYS A 1 72 ? 11.051 3.748 -5.749 1.00 93.81 72 LYS A CA 1
ATOM 536 C C . LYS A 1 72 ? 10.739 2.694 -6.802 1.00 93.81 72 LYS A C 1
ATOM 538 O O . LYS A 1 72 ? 9.668 2.092 -6.785 1.00 93.81 72 LYS A O 1
ATOM 543 N N . PHE A 1 73 ? 11.695 2.461 -7.695 1.00 93.94 73 PHE A N 1
ATOM 544 C CA . PHE A 1 73 ? 11.659 1.377 -8.670 1.00 93.94 73 PHE A CA 1
ATOM 545 C C . PHE A 1 73 ? 12.566 0.238 -8.215 1.00 93.94 73 PHE A C 1
ATOM 547 O O . PHE A 1 73 ? 13.683 0.482 -7.755 1.00 93.94 73 PHE A O 1
ATOM 554 N N . ILE A 1 74 ? 12.085 -0.994 -8.348 1.00 94.12 74 ILE A N 1
ATOM 555 C CA . ILE A 1 74 ? 12.839 -2.204 -8.035 1.00 94.12 74 ILE A CA 1
ATOM 556 C C . ILE A 1 74 ? 12.590 -3.221 -9.140 1.00 94.12 74 ILE A C 1
ATOM 558 O O . ILE A 1 74 ? 11.448 -3.470 -9.521 1.00 94.12 74 ILE A O 1
ATOM 562 N N . GLN A 1 75 ? 13.665 -3.835 -9.622 1.00 93.75 75 GLN A N 1
ATOM 563 C CA . GLN A 1 75 ? 13.595 -5.000 -10.488 1.00 93.75 75 GLN A CA 1
ATOM 564 C C . GLN A 1 75 ? 14.134 -6.211 -9.728 1.00 93.75 75 GLN A C 1
ATOM 566 O O . GLN A 1 75 ? 15.280 -6.202 -9.283 1.00 93.75 75 GLN A O 1
ATOM 571 N N . HIS A 1 76 ? 13.322 -7.260 -9.618 1.00 92.12 76 HIS A N 1
ATOM 572 C CA . HIS A 1 76 ? 13.731 -8.540 -9.051 1.00 92.12 76 HIS A CA 1
ATOM 573 C C . HIS A 1 76 ? 13.394 -9.667 -10.028 1.00 92.12 76 HIS A C 1
ATOM 575 O O . HIS A 1 76 ? 12.227 -9.975 -10.278 1.00 92.12 76 HIS A O 1
ATOM 581 N N . GLY A 1 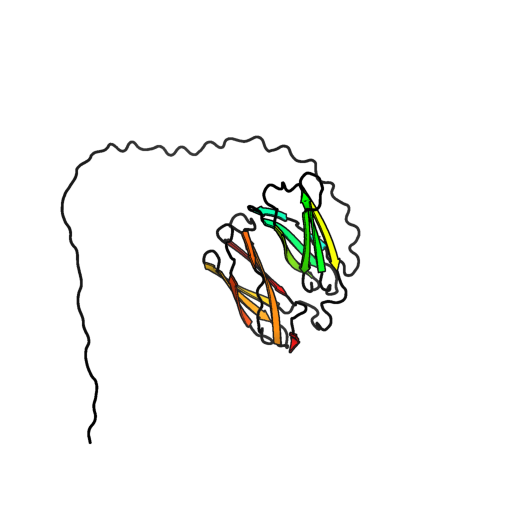77 ? 14.426 -10.264 -10.627 1.00 92.31 77 GLY A N 1
ATOM 582 C CA . GLY A 1 77 ? 14.252 -11.192 -11.743 1.00 92.31 77 GLY A CA 1
ATOM 583 C C . GLY A 1 77 ? 13.489 -10.527 -12.895 1.00 92.31 77 GLY A C 1
ATOM 584 O O . GLY A 1 77 ? 13.950 -9.539 -13.471 1.00 92.31 77 GLY A O 1
ATOM 585 N N . GLN A 1 78 ? 12.314 -11.072 -13.210 1.00 94.50 78 GLN A N 1
ATOM 586 C CA . GLN A 1 78 ? 11.392 -10.525 -14.212 1.00 94.50 78 GLN A CA 1
ATOM 587 C C . GLN A 1 78 ? 10.338 -9.583 -13.627 1.00 94.50 78 GLN A C 1
ATOM 589 O O . GLN A 1 78 ? 9.593 -8.970 -14.379 1.00 94.50 78 GLN A O 1
ATOM 594 N N . GLY A 1 79 ? 10.216 -9.483 -12.307 1.00 94.38 79 GLY A N 1
ATOM 595 C CA . GLY A 1 79 ? 9.243 -8.589 -11.700 1.00 94.38 79 GLY A CA 1
ATOM 596 C C . GLY A 1 79 ? 9.763 -7.156 -11.651 1.00 94.38 79 GLY A C 1
ATOM 597 O O . GLY A 1 79 ? 10.881 -6.910 -11.193 1.00 94.38 79 GLY A O 1
ATOM 598 N N . LEU A 1 80 ? 8.940 -6.220 -12.110 1.00 95.00 80 LEU A N 1
ATOM 599 C CA . LEU A 1 80 ? 9.164 -4.782 -12.039 1.00 95.00 80 LEU A CA 1
ATOM 600 C C . LEU A 1 80 ? 8.167 -4.192 -11.049 1.00 95.00 80 LEU A C 1
ATOM 602 O O . LEU A 1 80 ? 6.962 -4.401 -11.185 1.00 95.00 80 LEU A O 1
ATOM 606 N N . TYR A 1 81 ? 8.672 -3.471 -10.056 1.00 94.75 81 TYR A N 1
ATOM 607 C CA . TYR A 1 81 ? 7.884 -2.972 -8.939 1.00 94.75 81 TYR A CA 1
ATOM 608 C C . TYR A 1 81 ? 8.080 -1.474 -8.797 1.00 94.75 81 TYR A C 1
ATOM 610 O O . TYR A 1 81 ? 9.209 -0.977 -8.788 1.00 94.75 81 TYR A O 1
ATOM 618 N N . TRP A 1 82 ? 6.970 -0.763 -8.634 1.00 94.44 82 TRP A N 1
ATOM 619 C CA . TRP A 1 82 ? 6.968 0.672 -8.390 1.00 94.44 82 TRP A CA 1
ATOM 620 C C . TRP A 1 82 ? 6.223 0.974 -7.109 1.00 94.44 82 TRP A C 1
ATOM 622 O O . TRP A 1 82 ? 5.009 0.795 -7.032 1.00 94.44 82 TRP A O 1
ATOM 632 N N . ILE A 1 83 ? 6.958 1.451 -6.117 1.00 95.06 83 ILE A N 1
ATOM 633 C CA . ILE A 1 83 ? 6.427 1.809 -4.810 1.00 95.06 83 ILE A CA 1
ATOM 634 C C . ILE A 1 83 ? 6.284 3.318 -4.786 1.00 95.06 83 ILE A C 1
ATOM 636 O O . ILE A 1 83 ? 7.232 4.033 -5.109 1.00 95.06 83 ILE A O 1
ATOM 640 N N . ARG A 1 84 ? 5.105 3.803 -4.412 1.00 94.00 84 ARG A N 1
ATOM 641 C CA . ARG A 1 84 ? 4.815 5.236 -4.356 1.00 94.00 84 ARG A CA 1
ATOM 642 C C . ARG A 1 84 ? 4.098 5.571 -3.071 1.00 94.00 84 ARG A C 1
ATOM 644 O O . ARG A 1 84 ? 3.195 4.841 -2.669 1.00 94.00 84 ARG A O 1
ATOM 651 N N . THR A 1 85 ? 4.453 6.700 -2.476 1.00 94.94 85 THR A N 1
ATOM 652 C CA . THR A 1 85 ? 3.732 7.257 -1.338 1.00 94.94 85 THR A CA 1
ATOM 653 C C . THR A 1 85 ? 2.672 8.223 -1.849 1.00 94.94 85 THR A C 1
ATOM 655 O O . THR A 1 85 ? 2.983 9.255 -2.440 1.00 94.94 85 THR A O 1
ATOM 658 N N . LEU A 1 86 ? 1.408 7.905 -1.611 1.00 94.12 86 LEU A N 1
ATOM 659 C CA . LEU A 1 86 ? 0.290 8.816 -1.791 1.00 94.12 86 LEU A CA 1
ATOM 660 C C . LEU A 1 86 ? 0.087 9.615 -0.512 1.00 94.12 86 LEU A C 1
ATOM 662 O O . LEU A 1 86 ? 0.054 9.053 0.581 1.00 94.12 86 LEU A O 1
ATOM 666 N N . TYR A 1 87 ? -0.075 10.921 -0.665 1.00 93.94 87 TYR A N 1
ATOM 667 C CA . TYR A 1 87 ? -0.410 11.827 0.420 1.00 93.94 87 TYR A CA 1
ATOM 668 C C . TYR A 1 87 ? -1.565 12.725 -0.003 1.00 93.94 87 TYR A C 1
ATOM 670 O O . TYR A 1 87 ? -1.506 13.349 -1.066 1.00 93.94 87 TYR A O 1
ATOM 678 N N . ASN A 1 88 ? -2.590 12.820 0.840 1.00 93.75 88 ASN A N 1
ATOM 679 C CA . ASN A 1 88 ? -3.665 13.788 0.667 1.00 93.75 88 ASN A CA 1
ATOM 680 C C . ASN A 1 88 ? -3.424 15.021 1.559 1.00 93.75 88 ASN A C 1
ATOM 682 O O . ASN A 1 88 ? -3.808 15.006 2.729 1.00 93.75 88 ASN A O 1
ATOM 686 N N . PRO A 1 89 ? -2.811 16.105 1.042 1.00 93.75 89 PRO A N 1
ATOM 687 C CA . PRO A 1 89 ? -2.665 17.355 1.792 1.00 93.75 89 PRO A CA 1
ATOM 688 C C . PRO A 1 89 ? -3.974 18.146 1.918 1.00 93.75 89 PRO A C 1
ATOM 690 O O . PRO A 1 89 ? -3.995 19.179 2.586 1.00 93.75 89 PRO A O 1
ATOM 693 N N . GLY A 1 90 ? -5.024 17.745 1.200 1.00 91.44 90 GLY A N 1
ATOM 694 C CA . GLY A 1 90 ? -6.291 18.454 1.151 1.00 91.44 90 GLY A CA 1
ATOM 695 C C . GLY A 1 90 ? -7.139 18.239 2.401 1.00 91.44 90 GLY A C 1
ATOM 696 O O . GLY A 1 90 ? -6.856 17.401 3.249 1.00 91.44 90 GLY A O 1
ATOM 697 N N . THR A 1 91 ? -8.233 18.994 2.487 1.00 90.19 91 THR A N 1
ATOM 698 C CA . THR A 1 91 ? -9.229 18.881 3.566 1.00 90.19 91 THR A CA 1
ATOM 699 C C . THR A 1 91 ? -10.397 17.958 3.220 1.00 90.19 91 THR A C 1
ATOM 701 O O . THR A 1 91 ? -11.327 17.823 4.007 1.00 90.19 91 THR A O 1
ATOM 704 N N . GLN A 1 92 ? -10.387 17.354 2.031 1.00 89.94 92 GLN A N 1
ATOM 705 C CA . GLN A 1 92 ? -11.446 16.472 1.544 1.00 89.94 92 GLN A CA 1
ATOM 706 C C . GLN A 1 92 ? -10.858 15.115 1.181 1.00 89.94 92 GLN A C 1
ATOM 708 O O . GLN A 1 92 ? -9.746 15.044 0.654 1.00 89.94 92 GLN A O 1
ATOM 713 N N . THR A 1 93 ? -11.609 14.048 1.442 1.00 90.56 93 THR A N 1
ATOM 714 C CA . THR A 1 93 ? -11.268 12.702 0.975 1.00 90.56 93 THR A CA 1
ATOM 715 C C . THR A 1 93 ? -11.193 12.700 -0.543 1.00 90.56 93 THR A C 1
ATOM 717 O O . THR A 1 93 ? -12.105 13.178 -1.219 1.00 90.56 93 THR A O 1
ATOM 720 N N . VAL A 1 94 ? -10.110 12.149 -1.079 1.00 90.69 94 VAL A N 1
ATOM 721 C CA . VAL A 1 94 ? -9.997 11.905 -2.514 1.00 90.69 94 VAL A CA 1
ATOM 722 C C . VAL A 1 94 ? -10.541 10.515 -2.804 1.00 90.69 94 VAL A C 1
ATOM 724 O O . VAL A 1 94 ? -10.275 9.569 -2.058 1.00 90.69 94 VAL A O 1
ATOM 727 N N . GLY A 1 95 ? -11.326 10.425 -3.881 1.00 89.75 95 GLY A N 1
ATOM 728 C CA . GLY A 1 95 ? -11.848 9.178 -4.423 1.00 89.75 95 GLY A CA 1
ATOM 729 C C . GLY A 1 95 ? -10.767 8.166 -4.790 1.00 89.75 95 GLY A C 1
ATOM 730 O O . GLY A 1 95 ? -9.579 8.361 -4.534 1.00 89.75 95 GLY A O 1
ATOM 731 N N . SER A 1 96 ? -11.178 7.078 -5.436 1.00 90.38 96 SER A N 1
ATOM 732 C CA . SER A 1 96 ? -10.222 6.113 -5.973 1.00 90.38 96 SER A CA 1
ATOM 733 C C . SER A 1 96 ? -9.224 6.812 -6.900 1.00 90.38 96 SER A C 1
ATOM 735 O O . SER A 1 96 ? -9.606 7.606 -7.767 1.00 90.38 96 SER A O 1
ATOM 737 N N . VAL A 1 97 ? -7.941 6.515 -6.709 1.00 91.50 97 VAL A N 1
ATOM 738 C CA . VAL A 1 97 ? -6.855 7.062 -7.525 1.00 91.50 97 VAL A CA 1
ATOM 739 C C . VAL A 1 97 ? -6.346 5.956 -8.428 1.00 91.50 97 VAL A C 1
ATOM 741 O O . VAL A 1 97 ? -5.816 4.954 -7.955 1.00 91.50 97 VAL A O 1
ATOM 744 N N . TYR A 1 98 ? -6.492 6.149 -9.732 1.00 91.94 98 TYR A N 1
ATOM 745 C CA . TYR A 1 98 ? -5.962 5.239 -10.735 1.00 91.94 98 TYR A CA 1
ATOM 746 C C . TYR A 1 98 ? -4.544 5.666 -11.067 1.00 91.94 98 TYR A C 1
ATOM 748 O O . TYR A 1 98 ? -4.328 6.773 -11.561 1.00 91.94 98 TYR A O 1
ATOM 756 N N . ILE A 1 99 ? -3.583 4.795 -10.794 1.00 92.12 99 ILE A N 1
ATOM 757 C CA . ILE A 1 99 ? -2.174 5.020 -11.087 1.00 92.12 99 ILE A CA 1
ATOM 758 C C . ILE A 1 99 ? -1.824 4.162 -12.288 1.00 92.12 99 ILE A C 1
ATOM 760 O O . ILE A 1 99 ? -1.648 2.957 -12.154 1.00 92.12 99 ILE A O 1
ATOM 764 N N . TYR A 1 100 ? -1.730 4.783 -13.454 1.00 92.31 100 TYR A N 1
ATOM 765 C CA . TYR A 1 100 ? -1.308 4.104 -14.671 1.00 92.31 100 TYR A CA 1
ATOM 766 C C . TYR A 1 100 ? 0.213 4.090 -14.744 1.00 92.31 100 TYR A C 1
ATOM 768 O O . TYR A 1 100 ? 0.863 5.091 -14.421 1.00 92.31 100 TYR A O 1
ATOM 776 N N . VAL A 1 101 ? 0.756 2.961 -15.181 1.00 93.00 101 VAL A N 1
ATOM 777 C CA . VAL A 1 101 ? 2.182 2.724 -15.357 1.00 93.00 101 VAL A CA 1
ATOM 778 C C . VAL A 1 101 ? 2.397 2.140 -16.742 1.00 93.00 101 VAL A C 1
ATOM 780 O O . VAL A 1 101 ? 1.912 1.049 -17.028 1.00 93.00 101 VAL A O 1
ATOM 783 N N . ASP A 1 102 ? 3.155 2.854 -17.566 1.00 95.06 102 ASP A N 1
ATOM 784 C CA . ASP A 1 102 ? 3.631 2.342 -18.848 1.00 95.06 102 ASP A CA 1
ATOM 785 C C . ASP A 1 102 ? 5.109 1.986 -18.696 1.00 95.06 102 ASP A C 1
ATOM 787 O O . ASP A 1 102 ? 5.916 2.824 -18.277 1.00 95.06 102 ASP A O 1
ATOM 791 N N . ALA A 1 103 ? 5.463 0.741 -19.001 1.00 95.56 103 ALA A N 1
ATOM 792 C CA . ALA A 1 103 ? 6.826 0.236 -18.961 1.00 95.56 103 ALA A CA 1
ATOM 793 C C . ALA A 1 103 ? 7.380 0.123 -20.385 1.00 95.56 103 ALA A C 1
ATOM 795 O O . ALA A 1 103 ? 6.763 -0.463 -21.276 1.00 95.56 103 ALA A O 1
ATOM 796 N N . PHE A 1 104 ? 8.563 0.696 -20.584 1.00 96.94 104 PHE A N 1
ATOM 797 C CA . PHE A 1 104 ? 9.240 0.795 -21.868 1.00 96.94 104 PHE A CA 1
ATOM 798 C C . PHE A 1 104 ? 10.491 -0.072 -21.857 1.00 96.94 104 PHE A C 1
ATOM 800 O O . PHE A 1 104 ? 11.210 -0.142 -20.854 1.00 96.94 104 PHE A O 1
ATOM 807 N N . ASP A 1 105 ? 10.775 -0.712 -22.981 1.00 97.19 105 ASP A N 1
ATOM 808 C CA . ASP A 1 105 ? 12.028 -1.423 -23.179 1.00 97.19 105 ASP A CA 1
ATOM 809 C C . ASP A 1 105 ? 13.182 -0.456 -23.494 1.00 97.19 105 ASP A C 1
ATOM 811 O O . ASP A 1 105 ? 13.015 0.765 -23.561 1.00 97.19 105 ASP A O 1
ATOM 815 N N . SER A 1 106 ? 14.386 -0.994 -23.687 1.00 96.94 106 SER A N 1
ATOM 816 C CA . SER A 1 106 ? 15.574 -0.202 -24.030 1.00 96.94 106 SER A CA 1
ATOM 817 C C . SER A 1 106 ? 15.511 0.496 -25.398 1.00 96.94 106 SER A C 1
ATOM 819 O O . SER A 1 106 ? 16.437 1.227 -25.736 1.00 96.94 106 SER A O 1
ATOM 821 N N . THR A 1 107 ? 14.475 0.241 -26.201 1.00 97.81 107 THR A N 1
ATOM 822 C CA . THR A 1 107 ? 14.224 0.872 -27.508 1.00 97.81 107 THR A CA 1
ATOM 823 C C . THR A 1 107 ? 13.081 1.888 -27.465 1.00 97.81 107 THR A C 1
ATOM 825 O O . THR A 1 107 ? 12.641 2.346 -28.515 1.00 97.81 107 THR A O 1
ATOM 828 N N . ASP A 1 108 ? 12.608 2.250 -26.265 1.00 96.38 108 ASP A N 1
ATOM 829 C CA . ASP A 1 108 ? 11.466 3.144 -26.044 1.00 96.38 108 ASP A CA 1
ATOM 830 C C . ASP A 1 108 ? 10.115 2.602 -26.557 1.00 96.38 108 ASP A C 1
ATOM 832 O O . ASP A 1 108 ? 9.160 3.362 -26.735 1.00 96.38 108 ASP A O 1
ATOM 836 N N . THR A 1 109 ? 9.984 1.280 -26.712 1.00 97.38 109 THR A N 1
ATOM 837 C CA . THR A 1 109 ? 8.700 0.633 -27.021 1.00 97.38 109 THR A CA 1
ATOM 838 C C . THR A 1 109 ? 7.983 0.245 -25.730 1.00 97.38 109 THR A C 1
ATOM 840 O O . THR A 1 109 ? 8.579 -0.380 -24.852 1.00 97.38 109 THR A O 1
ATOM 843 N N . VAL A 1 110 ? 6.697 0.595 -25.603 1.00 96.69 110 VAL A N 1
ATOM 844 C CA . VAL A 1 110 ? 5.856 0.138 -24.482 1.00 96.69 110 VAL A CA 1
ATOM 845 C C . VAL A 1 110 ? 5.644 -1.366 -24.609 1.00 96.69 110 VAL A C 1
ATOM 847 O O . VAL A 1 110 ? 5.074 -1.821 -25.600 1.00 96.69 110 VAL A O 1
ATOM 850 N N . PHE A 1 111 ? 6.085 -2.133 -23.615 1.00 96.06 111 PHE A N 1
ATOM 851 C CA . PHE A 1 111 ? 5.861 -3.582 -23.576 1.00 96.06 111 PHE A CA 1
ATOM 852 C C . PHE A 1 111 ? 4.791 -3.991 -22.562 1.00 96.06 111 PHE A C 1
ATOM 854 O O . PHE A 1 111 ? 4.258 -5.093 -22.669 1.00 96.06 111 PHE A O 1
ATOM 861 N N . ASP A 1 112 ? 4.490 -3.133 -21.586 1.00 95.94 112 ASP A N 1
ATOM 862 C CA . ASP A 1 112 ? 3.418 -3.354 -20.620 1.00 95.94 112 ASP A CA 1
ATOM 863 C C . ASP A 1 112 ? 2.788 -2.020 -20.205 1.00 95.94 112 ASP A C 1
ATOM 865 O O . ASP A 1 112 ? 3.485 -1.018 -20.022 1.00 95.94 112 ASP A O 1
ATOM 869 N N . SER A 1 113 ? 1.469 -2.033 -20.043 1.00 94.69 113 SER A N 1
ATOM 870 C CA . SER A 1 113 ? 0.665 -0.916 -19.552 1.00 94.69 113 SER A CA 1
ATOM 871 C C . SER A 1 113 ? -0.279 -1.465 -18.498 1.00 94.69 113 SER A C 1
ATOM 873 O O . SER A 1 113 ? -1.229 -2.182 -18.815 1.00 94.69 113 SER A O 1
ATOM 875 N N . ASN A 1 114 ? -0.035 -1.111 -17.241 1.00 93.31 114 ASN A N 1
ATOM 876 C CA . ASN A 1 114 ? -0.842 -1.562 -16.117 1.00 93.31 114 ASN A CA 1
ATOM 877 C C . ASN A 1 114 ? -1.423 -0.365 -15.360 1.00 93.31 114 ASN A C 1
ATOM 879 O O . ASN A 1 114 ? -0.982 0.777 -15.516 1.00 93.31 114 ASN A O 1
ATOM 883 N N . TYR A 1 115 ? -2.424 -0.609 -14.526 1.00 92.31 115 TYR A N 1
ATOM 884 C CA . TYR A 1 115 ? -2.905 0.380 -13.581 1.00 92.31 115 TYR A CA 1
ATOM 885 C C . TYR A 1 115 ? -3.132 -0.249 -12.213 1.00 92.31 115 TYR A C 1
ATOM 887 O O . TYR A 1 115 ? -3.568 -1.388 -12.097 1.00 92.31 115 TYR A O 1
ATOM 895 N N . GLU A 1 116 ? -2.859 0.531 -11.177 1.00 91.19 116 GLU A N 1
ATOM 896 C CA . GLU A 1 116 ? -3.181 0.185 -9.799 1.00 91.19 116 GLU A CA 1
ATOM 897 C C . GLU A 1 116 ? -4.269 1.127 -9.291 1.00 91.19 116 GLU A C 1
ATOM 899 O O . GLU A 1 116 ? -4.293 2.310 -9.649 1.00 91.19 116 GLU A O 1
ATOM 904 N N . VAL A 1 117 ? -5.174 0.615 -8.458 1.00 90.62 117 VAL A N 1
ATOM 905 C CA . VAL A 1 117 ? -6.245 1.429 -7.883 1.00 90.62 117 VAL A CA 1
ATOM 906 C C . VAL A 1 117 ? -5.948 1.634 -6.414 1.00 90.62 117 VAL A C 1
ATOM 908 O O . VAL A 1 117 ? -6.199 0.765 -5.579 1.00 90.62 117 VAL A O 1
ATOM 911 N N . ALA A 1 118 ? -5.473 2.830 -6.082 1.00 91.12 118 ALA A N 1
ATOM 912 C CA . ALA A 1 118 ? -5.442 3.225 -4.693 1.00 91.12 118 ALA A CA 1
ATOM 913 C C . ALA A 1 118 ? -6.886 3.462 -4.225 1.00 91.12 118 ALA A C 1
ATOM 915 O O . ALA A 1 118 ? -7.634 4.208 -4.878 1.00 91.12 118 ALA A O 1
ATOM 916 N N . PRO A 1 119 ? -7.293 2.845 -3.105 1.00 90.06 119 PRO A N 1
ATOM 917 C CA . PRO A 1 119 ? -8.575 3.139 -2.498 1.00 90.06 119 PRO A CA 1
ATOM 918 C C . PRO A 1 119 ? -8.651 4.603 -2.059 1.00 90.06 119 PRO A C 1
ATOM 920 O O . PRO A 1 119 ? -7.686 5.358 -2.166 1.00 90.06 119 PRO A O 1
ATOM 923 N N . CYS A 1 120 ? -9.801 4.978 -1.515 1.00 90.75 120 CYS A N 1
ATOM 924 C CA . CYS A 1 120 ? -10.019 6.279 -0.902 1.00 90.75 120 CYS A CA 1
ATOM 925 C C . CYS A 1 120 ? -8.852 6.719 -0.011 1.00 90.75 120 CYS A C 1
ATOM 927 O O . CYS A 1 120 ? -8.329 5.918 0.777 1.00 90.75 120 CYS A O 1
ATOM 929 N N . VAL A 1 121 ? -8.455 7.986 -0.156 1.00 92.75 121 VAL A N 1
ATOM 930 C CA . VAL A 1 121 ? -7.363 8.594 0.613 1.00 92.75 121 VAL A CA 1
ATOM 931 C C . VAL A 1 121 ? -7.923 9.770 1.403 1.00 92.75 121 VAL A C 1
ATOM 933 O O . VAL A 1 121 ? -8.300 10.801 0.836 1.00 92.75 121 VAL A O 1
ATOM 936 N N . TYR A 1 122 ? -8.009 9.609 2.717 1.00 93.62 122 TYR A N 1
ATOM 937 C CA . TYR A 1 122 ? -8.580 10.601 3.626 1.00 93.62 122 TYR A CA 1
ATOM 938 C C . TYR A 1 122 ? -7.657 11.814 3.811 1.00 93.62 122 TYR A C 1
ATOM 940 O O . TYR A 1 122 ? -6.456 11.708 3.557 1.00 93.62 122 TYR A O 1
ATOM 948 N N . PRO A 1 123 ? -8.181 12.972 4.252 1.00 93.44 123 PRO A N 1
ATOM 949 C CA . PRO A 1 123 ? -7.366 14.136 4.596 1.00 93.44 123 PRO A CA 1
ATOM 950 C C . PRO A 1 123 ? -6.210 13.776 5.536 1.00 93.44 123 PRO A C 1
ATOM 952 O O . PRO A 1 123 ? -6.413 13.142 6.569 1.00 93.44 123 PRO A O 1
ATOM 955 N N . GLY A 1 124 ? -4.991 14.172 5.170 1.00 94.25 124 GLY A N 1
ATOM 956 C CA . GLY A 1 124 ? -3.774 13.893 5.935 1.00 94.25 124 GLY A CA 1
ATOM 957 C C . GLY A 1 124 ? -3.256 12.453 5.840 1.00 94.25 124 GLY A C 1
ATOM 958 O O . GLY A 1 124 ? -2.169 12.178 6.346 1.00 94.25 124 GLY A O 1
ATOM 959 N N . GLU A 1 125 ? -3.978 11.537 5.189 1.00 95.06 125 GLU A N 1
ATOM 960 C CA . GLU A 1 125 ? -3.561 10.141 5.075 1.00 95.06 125 GLU A CA 1
ATOM 961 C C . GLU A 1 125 ? -2.322 10.000 4.182 1.00 95.06 125 GLU A C 1
ATOM 963 O O . GLU A 1 125 ? -2.209 10.622 3.118 1.00 95.06 125 GLU A O 1
ATOM 968 N N . ILE A 1 126 ? -1.398 9.150 4.633 1.00 94.69 126 ILE A N 1
ATOM 969 C CA . ILE A 1 126 ? -0.215 8.712 3.897 1.00 94.69 126 ILE A CA 1
ATOM 970 C C . ILE A 1 126 ? -0.355 7.210 3.665 1.00 94.69 126 ILE A C 1
ATOM 972 O O . ILE A 1 126 ? -0.479 6.446 4.621 1.00 94.69 126 ILE A O 1
ATOM 976 N N . ARG A 1 127 ? -0.296 6.778 2.407 1.00 94.12 127 ARG A N 1
ATOM 977 C CA . ARG A 1 127 ? -0.365 5.361 2.031 1.00 94.12 127 ARG A CA 1
ATOM 978 C C . ARG A 1 127 ? 0.705 5.036 1.010 1.00 94.12 127 ARG A C 1
ATOM 980 O O . ARG A 1 127 ? 0.935 5.828 0.103 1.00 94.12 127 ARG A O 1
ATOM 987 N N . LYS A 1 128 ? 1.308 3.853 1.105 1.00 95.31 128 LYS A N 1
ATOM 988 C CA . LYS A 1 128 ? 2.124 3.322 0.013 1.00 95.31 128 LYS A CA 1
ATOM 989 C C . LYS A 1 128 ? 1.314 2.395 -0.873 1.00 95.31 128 LYS A C 1
ATOM 991 O O . LYS A 1 128 ? 0.530 1.589 -0.385 1.00 95.31 128 LYS A O 1
ATOM 996 N N . VAL A 1 129 ? 1.528 2.524 -2.173 1.00 93.69 129 VAL A N 1
ATOM 997 C CA . VAL A 1 129 ? 0.924 1.681 -3.202 1.00 93.69 129 VAL A CA 1
ATOM 998 C C . VAL A 1 129 ? 2.042 1.051 -4.014 1.00 93.69 129 VAL A C 1
ATOM 1000 O O . VAL A 1 129 ? 3.041 1.714 -4.307 1.00 93.69 129 VAL A O 1
ATOM 1003 N N . VAL A 1 130 ? 1.876 -0.224 -4.359 1.00 94.50 130 VAL A N 1
ATOM 1004 C CA . VAL A 1 130 ? 2.822 -0.976 -5.183 1.00 94.50 130 VAL A CA 1
ATOM 1005 C C . VAL A 1 130 ? 2.149 -1.330 -6.497 1.00 94.50 130 VAL A C 1
ATOM 1007 O O . VAL A 1 130 ? 1.117 -1.987 -6.500 1.00 94.50 130 VAL A O 1
ATOM 1010 N N . SER A 1 131 ? 2.743 -0.914 -7.610 1.00 92.94 131 SER A N 1
ATOM 1011 C CA . SER A 1 131 ? 2.378 -1.410 -8.940 1.00 92.94 131 SER A CA 1
ATOM 1012 C C . SER A 1 131 ? 3.356 -2.500 -9.369 1.00 92.94 131 SER A C 1
ATOM 1014 O O . SER A 1 131 ? 4.534 -2.441 -9.009 1.00 92.94 131 SER A O 1
ATOM 1016 N N . TYR A 1 132 ? 2.880 -3.447 -10.175 1.00 93.31 132 TYR A N 1
ATOM 1017 C CA . TYR A 1 132 ? 3.668 -4.563 -10.697 1.00 93.31 132 TYR A CA 1
ATOM 1018 C C . TYR A 1 132 ? 3.539 -4.675 -12.218 1.00 93.31 132 TYR A C 1
ATOM 1020 O O . TYR A 1 132 ? 2.451 -4.501 -12.766 1.00 93.31 132 TYR A O 1
ATOM 1028 N N . ALA A 1 133 ? 4.641 -5.016 -12.878 1.00 93.00 133 ALA A N 1
ATOM 1029 C CA . ALA A 1 133 ? 4.675 -5.481 -14.260 1.00 93.00 133 ALA A CA 1
ATOM 1030 C C . ALA A 1 133 ? 5.628 -6.668 -14.374 1.00 93.00 133 ALA A C 1
ATOM 1032 O O . ALA A 1 133 ? 6.599 -6.785 -13.618 1.00 93.00 133 ALA A O 1
ATOM 1033 N N . LYS A 1 134 ? 5.385 -7.529 -15.360 1.00 94.81 134 LYS A N 1
ATOM 1034 C CA . LYS A 1 134 ? 6.292 -8.631 -15.681 1.00 94.81 134 LYS A CA 1
ATOM 1035 C C . LYS A 1 134 ? 7.118 -8.272 -16.910 1.00 94.81 134 LYS A C 1
ATOM 1037 O O . LYS A 1 134 ? 6.573 -8.090 -17.991 1.00 94.81 134 LYS A O 1
ATOM 1042 N N . LEU A 1 135 ? 8.436 -8.222 -16.754 1.00 95.88 135 LEU A N 1
ATOM 1043 C CA . LEU A 1 135 ? 9.387 -8.071 -17.847 1.00 95.88 135 LEU A CA 1
ATOM 1044 C C . LEU A 1 135 ? 9.426 -9.366 -18.681 1.00 95.88 135 LEU A C 1
ATOM 1046 O O . LEU A 1 135 ? 9.778 -10.419 -18.136 1.00 95.88 135 LEU A O 1
ATOM 1050 N N . PRO A 1 136 ? 9.096 -9.315 -19.984 1.00 96.50 136 PRO A N 1
ATOM 1051 C CA . PRO A 1 136 ? 9.194 -10.474 -20.862 1.00 96.50 136 PRO A CA 1
ATOM 1052 C C . PRO A 1 136 ? 10.620 -11.030 -20.953 1.00 96.50 136 PRO A C 1
ATOM 1054 O O . PRO A 1 136 ? 11.606 -10.292 -20.869 1.00 96.50 136 PRO A O 1
ATOM 1057 N N . ASP A 1 137 ? 10.735 -12.339 -21.177 1.00 96.38 137 ASP A N 1
ATOM 1058 C CA . ASP A 1 137 ? 12.014 -13.022 -21.369 1.00 96.38 137 ASP A CA 1
ATOM 1059 C C . ASP A 1 137 ? 12.879 -12.313 -22.418 1.00 96.38 137 ASP A C 1
ATOM 1061 O O . ASP A 1 137 ? 12.424 -12.004 -23.519 1.00 96.38 137 ASP A O 1
ATOM 1065 N N . LYS A 1 138 ? 14.163 -12.115 -22.092 1.00 94.31 138 LYS A N 1
ATOM 1066 C CA . LYS A 1 138 ? 15.184 -11.489 -22.957 1.00 94.31 138 LYS A CA 1
ATOM 1067 C C . LYS A 1 138 ? 14.938 -10.012 -23.293 1.00 94.31 138 LYS A C 1
ATOM 1069 O O . LYS A 1 138 ? 15.797 -9.413 -23.943 1.00 94.31 138 LYS A O 1
ATOM 1074 N N . LEU A 1 139 ? 13.838 -9.411 -22.840 1.00 96.31 139 LEU A N 1
ATOM 1075 C CA . LEU A 1 139 ? 13.621 -7.978 -22.968 1.00 96.31 139 LEU A CA 1
ATOM 1076 C C . LEU A 1 139 ? 14.491 -7.233 -21.950 1.00 96.31 139 LEU A C 1
ATOM 1078 O O . LEU A 1 139 ? 14.664 -7.671 -20.812 1.00 96.31 139 LEU A O 1
ATOM 1082 N N . LYS A 1 140 ? 15.055 -6.098 -22.361 1.00 95.56 140 LYS A N 1
ATOM 1083 C CA . LYS A 1 140 ? 15.770 -5.195 -21.457 1.00 95.56 140 LYS A CA 1
ATOM 1084 C C . LYS A 1 140 ? 14.838 -4.062 -21.071 1.00 95.56 140 LYS A C 1
ATOM 1086 O O . LYS A 1 140 ? 14.334 -3.364 -21.945 1.00 95.56 140 LYS A O 1
ATOM 1091 N N . PHE A 1 141 ? 14.642 -3.875 -19.773 1.00 95.94 141 PHE A N 1
ATOM 1092 C CA . PHE A 1 141 ? 13.921 -2.723 -19.254 1.00 95.94 141 PHE A CA 1
ATOM 1093 C C . PHE A 1 141 ? 14.666 -1.426 -19.605 1.00 95.94 141 PHE A C 1
ATOM 1095 O O . PHE A 1 141 ? 15.886 -1.354 -19.447 1.00 95.94 141 PHE A O 1
ATOM 1102 N N . GLY A 1 142 ? 13.940 -0.423 -20.099 1.00 96.38 142 GLY A N 1
ATOM 1103 C CA . GLY A 1 142 ? 14.473 0.900 -20.416 1.00 96.38 142 GLY A CA 1
ATOM 1104 C C . GLY A 1 142 ? 14.049 1.940 -19.386 1.00 96.38 142 GLY A C 1
ATOM 1105 O O . GLY A 1 142 ? 14.869 2.428 -18.611 1.00 96.38 142 GLY A O 1
ATOM 1106 N N . ARG A 1 143 ? 12.759 2.285 -19.374 1.00 95.50 143 ARG A N 1
ATOM 1107 C CA . ARG A 1 143 ? 12.186 3.288 -18.463 1.00 95.50 143 ARG A CA 1
ATOM 1108 C C . ARG A 1 143 ? 10.720 2.999 -18.169 1.00 95.50 143 ARG A C 1
ATOM 1110 O O . ARG A 1 143 ? 10.131 2.071 -18.709 1.00 95.50 143 ARG A O 1
ATOM 1117 N N . TYR A 1 144 ? 10.110 3.833 -17.341 1.00 94.88 144 TYR A N 1
ATOM 1118 C CA . TYR A 1 144 ? 8.674 3.816 -17.100 1.00 94.88 144 TYR A CA 1
ATOM 1119 C C . TYR A 1 144 ? 8.121 5.238 -17.040 1.00 94.88 144 TYR A C 1
ATOM 1121 O O . TYR A 1 144 ? 8.866 6.189 -16.790 1.00 94.88 144 TYR A O 1
ATOM 1129 N N . THR A 1 145 ? 6.818 5.384 -17.256 1.00 93.38 145 THR A N 1
ATOM 1130 C CA . THR A 1 145 ? 6.081 6.622 -16.978 1.00 93.38 145 THR A CA 1
ATOM 1131 C C . THR A 1 145 ? 4.892 6.333 -16.089 1.00 93.38 145 THR A C 1
ATOM 1133 O O . THR A 1 145 ? 4.321 5.246 -16.134 1.00 93.38 145 THR A O 1
ATOM 1136 N N . THR A 1 146 ? 4.519 7.315 -15.276 1.00 89.56 146 THR A N 1
ATOM 1137 C CA . THR A 1 146 ? 3.414 7.197 -14.329 1.00 89.56 146 THR A CA 1
ATOM 1138 C C . THR A 1 146 ? 2.461 8.363 -14.511 1.00 89.56 146 THR A C 1
ATOM 1140 O O . THR A 1 146 ? 2.869 9.491 -14.791 1.00 89.56 146 THR A O 1
ATOM 1143 N N . ARG A 1 147 ? 1.167 8.093 -14.358 1.00 88.94 147 ARG A N 1
ATOM 1144 C CA . ARG A 1 147 ? 0.148 9.139 -14.242 1.00 88.94 147 ARG A CA 1
ATOM 1145 C C . ARG A 1 147 ? -0.890 8.714 -13.218 1.00 88.94 147 ARG A C 1
ATOM 1147 O O . ARG A 1 147 ? -1.430 7.615 -13.308 1.00 88.94 147 ARG A O 1
ATOM 1154 N N . ALA A 1 148 ? -1.178 9.586 -12.259 1.00 88.94 148 ALA A N 1
ATOM 1155 C CA . ALA A 1 148 ? -2.306 9.403 -11.358 1.00 88.94 148 ALA A CA 1
ATOM 1156 C C . ALA A 1 148 ? -3.505 10.206 -11.845 1.00 88.94 148 ALA A C 1
ATOM 1158 O O . ALA A 1 148 ? -3.381 11.366 -12.232 1.00 88.94 148 ALA A O 1
ATOM 1159 N N . VAL A 1 149 ? -4.671 9.576 -11.799 1.00 88.75 149 VAL A N 1
ATOM 1160 C CA . VAL A 1 149 ? -5.954 10.200 -12.097 1.00 88.75 149 VAL A CA 1
ATOM 1161 C C . VAL A 1 149 ? -6.876 9.913 -10.924 1.00 88.75 149 VAL A C 1
ATOM 1163 O O . VAL A 1 149 ? -7.231 8.759 -10.678 1.00 88.75 149 VAL A O 1
ATOM 1166 N N . SER A 1 150 ? -7.249 10.952 -10.182 1.00 86.00 150 SER A N 1
ATOM 1167 C CA . SER A 1 150 ? -8.294 10.836 -9.170 1.00 86.00 150 SER A CA 1
ATOM 1168 C C . SER A 1 150 ? -9.660 10.800 -9.848 1.00 86.00 150 SER A C 1
ATOM 1170 O O . SER A 1 150 ? -9.932 11.546 -10.790 1.00 86.00 150 SER A O 1
ATOM 1172 N N . GLN A 1 151 ? -10.536 9.925 -9.366 1.00 81.75 151 GLN A N 1
ATOM 1173 C CA . GLN A 1 151 ? -11.956 9.980 -9.689 1.00 81.75 151 GLN A CA 1
ATOM 1174 C C . GLN A 1 151 ? -12.712 10.579 -8.506 1.00 81.75 151 GLN A C 1
ATOM 1176 O O . GLN A 1 151 ? -12.366 10.337 -7.355 1.00 81.75 151 GLN A O 1
ATOM 1181 N N . SER A 1 152 ? -13.751 11.369 -8.770 1.00 71.12 152 SER A N 1
ATOM 1182 C CA . SER A 1 152 ? -14.655 11.859 -7.718 1.00 71.12 152 SER A CA 1
ATOM 1183 C C . SER A 1 152 ? -15.542 10.736 -7.166 1.00 71.12 152 SER A C 1
ATOM 1185 O O . SER A 1 152 ? -15.941 10.760 -6.004 1.00 71.12 152 SER A O 1
ATOM 1187 N N . SER A 1 153 ? -15.822 9.727 -7.992 1.00 67.25 153 SER A N 1
ATOM 1188 C CA . SER A 1 153 ? -16.568 8.521 -7.651 1.00 67.25 153 SER A CA 1
ATOM 1189 C C . SER A 1 153 ? -15.618 7.413 -7.198 1.00 67.25 153 SER A C 1
ATOM 1191 O O . SER A 1 153 ? -14.686 7.053 -7.908 1.00 67.25 153 SER A O 1
ATOM 1193 N N . GLY A 1 154 ? -15.853 6.860 -6.014 1.00 65.62 154 GLY A N 1
ATOM 1194 C CA . GLY A 1 154 ? -15.059 5.756 -5.456 1.00 65.62 154 GLY A CA 1
ATOM 1195 C C . GLY A 1 154 ? -15.161 5.681 -3.936 1.00 65.62 154 GLY A C 1
ATOM 1196 O O . GLY A 1 154 ? -15.122 4.599 -3.366 1.00 65.62 154 GLY A O 1
ATOM 1197 N N . CYS A 1 155 ? -15.414 6.832 -3.306 1.00 73.69 155 CYS A N 1
ATOM 1198 C CA . CYS A 1 155 ? -15.756 6.965 -1.887 1.00 73.69 155 CYS A CA 1
ATOM 1199 C C . CYS A 1 155 ? -17.234 7.307 -1.665 1.00 73.69 155 CYS A C 1
ATOM 1201 O O . CYS A 1 155 ? -17.614 7.737 -0.577 1.00 73.69 155 CYS A O 1
ATOM 1203 N N . ALA A 1 156 ? -18.059 7.213 -2.711 1.00 62.59 156 ALA A N 1
ATOM 1204 C CA . ALA A 1 156 ? -19.457 7.610 -2.641 1.00 62.59 156 ALA A CA 1
ATOM 1205 C C . ALA A 1 156 ? -20.177 6.741 -1.598 1.00 62.59 156 ALA A C 1
ATOM 1207 O O . ALA A 1 156 ? -20.174 5.519 -1.703 1.00 62.59 156 ALA A O 1
ATOM 1208 N N . GLY A 1 157 ? -20.750 7.382 -0.577 1.00 69.62 157 GLY A N 1
ATOM 1209 C CA . GLY A 1 157 ? -21.397 6.704 0.550 1.00 69.62 157 GLY A CA 1
ATOM 1210 C C . GLY A 1 157 ? -20.526 6.545 1.799 1.00 69.62 157 GLY A C 1
ATOM 1211 O O . GLY A 1 157 ? -21.050 6.157 2.840 1.00 69.62 157 GLY A O 1
ATOM 1212 N N . MET A 1 158 ? -19.235 6.893 1.752 1.00 77.56 158 MET A N 1
ATOM 1213 C CA . MET A 1 158 ? -18.420 6.942 2.965 1.00 77.56 158 MET A CA 1
ATOM 1214 C C . MET A 1 158 ? -18.759 8.186 3.782 1.00 77.56 158 MET A C 1
ATOM 1216 O O . MET A 1 158 ? -18.615 9.310 3.307 1.00 77.56 158 MET A O 1
ATOM 1220 N N . GLN A 1 159 ? -19.207 7.971 5.017 1.00 85.06 159 GLN A N 1
ATOM 1221 C CA . GLN A 1 159 ? -19.661 9.032 5.924 1.00 85.06 159 GLN A CA 1
ATOM 1222 C C . GLN A 1 159 ? -18.560 9.528 6.874 1.00 85.06 159 GLN A C 1
ATOM 1224 O O . GLN A 1 159 ? -18.820 10.363 7.734 1.00 85.06 159 GLN A O 1
ATOM 1229 N N . PHE A 1 160 ? -17.337 9.012 6.743 1.00 89.88 160 PHE A N 1
ATOM 1230 C CA . PHE A 1 160 ? -16.250 9.330 7.663 1.00 89.88 160 PHE A CA 1
ATOM 1231 C C . PHE A 1 160 ? -15.422 10.525 7.182 1.00 89.88 160 PHE A C 1
ATOM 1233 O O . PHE A 1 160 ? -15.031 10.592 6.017 1.00 89.88 160 PHE A O 1
ATOM 1240 N N . GLU A 1 161 ? -15.103 11.439 8.099 1.00 91.31 161 GLU A N 1
ATOM 1241 C CA . GLU A 1 161 ? -14.198 12.570 7.839 1.00 91.31 161 GLU A CA 1
ATOM 1242 C C . GLU A 1 161 ? -12.719 12.145 7.818 1.00 91.31 161 GLU A C 1
ATOM 1244 O O . GLU A 1 161 ? -11.883 12.797 7.195 1.00 91.31 161 GLU A O 1
ATOM 1249 N N . GLN A 1 162 ? -12.397 11.034 8.484 1.00 94.06 162 GLN A N 1
ATOM 1250 C CA . GLN A 1 162 ? -11.064 10.434 8.578 1.00 94.06 162 GLN A CA 1
ATOM 1251 C C . GLN A 1 162 ? -11.177 8.913 8.478 1.00 94.06 162 GLN A C 1
ATOM 1253 O O . GLN A 1 162 ? -12.258 8.366 8.678 1.00 94.06 162 GLN A O 1
ATOM 1258 N N . ASN A 1 163 ? -10.073 8.219 8.203 1.00 95.00 163 ASN A N 1
ATOM 1259 C CA . ASN A 1 163 ? -10.058 6.759 8.207 1.00 95.00 163 ASN A CA 1
ATOM 1260 C C . ASN A 1 163 ? -10.258 6.245 9.652 1.00 95.00 163 ASN A C 1
ATOM 1262 O O . ASN A 1 163 ? -9.365 6.447 10.476 1.00 95.00 163 ASN A O 1
ATOM 1266 N N . PRO A 1 164 ? -11.384 5.586 10.001 1.00 96.69 164 PRO A N 1
ATOM 1267 C CA . PRO A 1 164 ? -11.584 5.045 11.346 1.00 96.69 164 PRO A CA 1
ATOM 1268 C C . PRO A 1 164 ? -10.729 3.801 11.630 1.00 96.69 164 PRO A C 1
ATOM 1270 O O . PRO A 1 164 ? -10.742 3.283 12.749 1.00 96.69 164 PRO A O 1
ATOM 1273 N N . LEU A 1 165 ? -10.025 3.274 10.624 1.00 97.50 165 LEU A N 1
ATOM 1274 C CA . LEU A 1 165 ? -9.216 2.075 10.759 1.00 97.50 165 LEU A CA 1
ATOM 1275 C C . LEU A 1 165 ? -7.793 2.413 11.200 1.00 97.50 165 LEU A C 1
ATOM 1277 O O . LEU A 1 165 ? -7.164 3.340 10.698 1.00 97.50 165 LEU A O 1
ATOM 1281 N N . SER A 1 166 ? -7.252 1.605 12.105 1.00 97.69 166 SER A N 1
ATOM 1282 C CA . SER A 1 166 ? -5.862 1.724 12.555 1.00 97.69 166 SER A CA 1
ATOM 1283 C C . SER A 1 166 ? -5.248 0.360 12.842 1.00 97.69 166 SER A C 1
ATOM 1285 O O . SER A 1 166 ? -5.942 -0.597 13.191 1.00 97.69 166 SER A O 1
ATOM 1287 N N . VAL A 1 167 ? -3.927 0.259 12.701 1.00 98.25 167 VAL A N 1
ATOM 1288 C CA . VAL A 1 167 ? -3.169 -0.924 13.121 1.00 98.25 167 VAL A CA 1
ATOM 1289 C C . VAL A 1 167 ? -2.927 -0.814 14.625 1.00 98.25 167 VAL A C 1
ATOM 1291 O O . VAL A 1 167 ? -2.196 0.062 15.076 1.00 98.25 167 VAL A O 1
ATOM 1294 N N . ILE A 1 168 ? -3.553 -1.691 15.405 1.00 98.50 168 ILE A N 1
ATOM 1295 C CA . ILE A 1 168 ? -3.460 -1.701 16.871 1.00 98.50 168 ILE A CA 1
ATOM 1296 C C . ILE A 1 168 ? -2.206 -2.435 17.336 1.00 98.50 168 ILE A C 1
ATOM 1298 O O . ILE A 1 168 ? -1.543 -2.015 18.280 1.00 98.50 168 ILE A O 1
ATOM 1302 N N . SER A 1 169 ? -1.900 -3.556 16.692 1.00 98.38 169 SER A N 1
ATOM 1303 C CA . SER A 1 169 ? -0.691 -4.330 16.947 1.00 98.38 169 SER A CA 1
ATOM 1304 C C . SER A 1 169 ? -0.305 -5.142 15.718 1.00 98.38 169 SER A C 1
ATOM 1306 O O . SER A 1 169 ? -1.127 -5.397 14.832 1.00 98.38 169 SER A O 1
ATOM 1308 N N . MET A 1 170 ? 0.960 -5.546 15.677 1.00 98.19 170 MET A N 1
ATOM 1309 C CA . MET A 1 170 ? 1.527 -6.387 14.634 1.00 98.19 170 MET A CA 1
ATOM 1310 C C . MET A 1 170 ? 2.630 -7.261 15.230 1.00 98.19 170 MET A C 1
ATOM 1312 O O . MET A 1 170 ? 3.379 -6.815 16.096 1.00 98.19 170 MET A O 1
ATOM 1316 N N . GLU A 1 171 ? 2.744 -8.484 14.725 1.00 97.88 171 GLU A N 1
ATOM 1317 C CA . GLU A 1 171 ? 3.813 -9.422 15.042 1.00 97.88 171 GLU A CA 1
ATOM 1318 C C . GLU A 1 171 ? 4.280 -10.145 13.768 1.00 97.88 171 GLU A C 1
ATOM 1320 O O . GLU A 1 171 ? 3.469 -10.695 13.016 1.00 97.88 171 GLU A O 1
ATOM 1325 N N . ILE A 1 172 ? 5.593 -10.175 13.529 1.00 96.62 172 ILE A N 1
ATOM 1326 C CA . ILE A 1 172 ? 6.209 -11.010 12.489 1.00 96.62 172 ILE A CA 1
ATOM 1327 C C . ILE A 1 172 ? 6.439 -12.397 13.099 1.00 96.62 172 ILE A C 1
ATOM 1329 O O . ILE A 1 172 ? 7.279 -12.546 13.981 1.00 96.62 172 ILE A O 1
ATOM 1333 N N . GLN A 1 173 ? 5.701 -13.411 12.641 1.00 93.00 173 GLN A N 1
ATOM 1334 C CA . GLN A 1 173 ? 5.760 -14.757 13.228 1.00 93.00 173 GLN A CA 1
ATOM 1335 C C . GLN A 1 173 ? 6.822 -15.646 12.572 1.00 93.00 173 GLN A C 1
ATOM 1337 O O . GLN A 1 173 ? 7.527 -16.389 13.247 1.00 93.00 173 GLN A O 1
ATOM 1342 N N . THR A 1 174 ? 6.922 -15.602 11.242 1.00 89.56 174 THR A N 1
ATOM 1343 C CA . THR A 1 174 ? 7.893 -16.385 10.454 1.00 89.56 174 THR A CA 1
ATOM 1344 C C . THR A 1 174 ? 8.349 -15.579 9.237 1.00 89.56 174 THR A C 1
ATOM 1346 O O . THR A 1 174 ? 7.838 -14.485 9.000 1.00 89.56 174 THR A O 1
ATOM 1349 N N . THR A 1 175 ? 9.275 -16.119 8.438 1.00 83.25 175 THR A N 1
ATOM 1350 C CA . THR A 1 175 ? 9.896 -15.434 7.287 1.00 83.25 175 THR A CA 1
ATOM 1351 C C . THR A 1 175 ? 8.903 -14.842 6.278 1.00 83.25 175 THR A C 1
ATOM 1353 O O . THR A 1 175 ? 9.260 -13.883 5.610 1.00 83.25 175 THR A O 1
ATOM 1356 N N . GLY A 1 176 ? 7.665 -15.337 6.191 1.00 92.00 176 GLY A N 1
ATOM 1357 C CA . GLY A 1 176 ? 6.641 -14.815 5.272 1.00 92.00 176 GLY A CA 1
ATOM 1358 C C . GLY A 1 176 ? 5.266 -14.598 5.901 1.00 92.00 176 GLY A C 1
ATOM 1359 O O . GLY A 1 176 ? 4.287 -14.449 5.174 1.00 92.00 176 GLY A O 1
ATOM 1360 N N . ARG A 1 177 ? 5.154 -14.620 7.236 1.00 96.19 177 ARG A N 1
ATOM 1361 C CA . ARG A 1 177 ? 3.859 -14.561 7.932 1.00 96.19 177 ARG A CA 1
ATOM 1362 C C . ARG A 1 177 ? 3.853 -13.466 8.979 1.00 96.19 177 ARG A C 1
ATOM 1364 O O . ARG A 1 177 ? 4.658 -13.489 9.913 1.00 96.19 177 ARG A O 1
ATOM 1371 N N . VAL A 1 178 ? 2.898 -12.558 8.847 1.00 97.62 178 VAL A N 1
ATOM 1372 C CA . VAL A 1 178 ? 2.700 -11.432 9.758 1.00 97.62 178 VAL A CA 1
ATOM 1373 C C . VAL A 1 178 ? 1.266 -11.470 10.255 1.00 97.62 178 VAL A C 1
ATOM 1375 O O . VAL A 1 178 ? 0.337 -11.698 9.487 1.00 97.62 178 VAL A O 1
ATOM 1378 N N . VAL A 1 179 ? 1.072 -11.266 11.549 1.00 98.25 179 VAL A N 1
ATOM 1379 C CA . VAL A 1 179 ? -0.253 -11.172 12.161 1.00 98.25 179 VAL A CA 1
ATOM 1380 C C . VAL A 1 179 ? -0.459 -9.739 12.601 1.00 98.25 179 VAL A C 1
ATOM 1382 O O . VAL A 1 179 ? 0.406 -9.170 13.260 1.00 98.25 179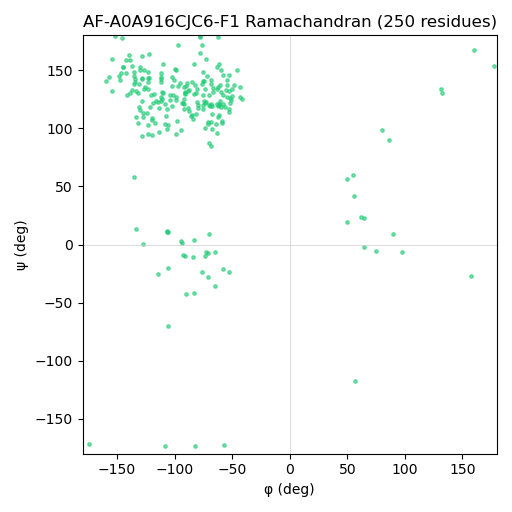 VAL A O 1
ATOM 1385 N N . ALA A 1 180 ? -1.600 -9.158 12.251 1.00 98.50 180 ALA A N 1
ATOM 1386 C CA . ALA A 1 180 ? -1.949 -7.805 12.651 1.00 98.50 180 ALA A CA 1
ATOM 1387 C C . ALA A 1 180 ? -3.352 -7.755 13.254 1.00 98.50 180 ALA A C 1
ATOM 1389 O O . ALA A 1 180 ? -4.225 -8.566 12.932 1.00 98.50 180 ALA A O 1
ATOM 1390 N N . VAL A 1 181 ? -3.567 -6.784 14.134 1.00 98.62 181 VAL A N 1
ATOM 1391 C CA . VAL A 1 181 ? -4.879 -6.467 14.694 1.00 98.62 181 VAL A CA 1
ATOM 1392 C C . VAL A 1 181 ? -5.283 -5.094 14.191 1.00 98.62 181 VAL A C 1
ATOM 1394 O O . VAL A 1 181 ? -4.617 -4.104 14.485 1.00 98.62 181 VAL A O 1
ATOM 1397 N N . ILE A 1 182 ? -6.379 -5.039 13.441 1.00 98.69 182 ILE A N 1
ATOM 1398 C CA . ILE A 1 182 ? -6.946 -3.799 12.917 1.00 98.69 182 ILE A CA 1
ATOM 1399 C C . ILE A 1 182 ? -8.098 -3.374 13.820 1.00 98.69 182 ILE A C 1
ATOM 1401 O O . ILE A 1 182 ? -8.987 -4.174 14.108 1.00 98.69 182 ILE A O 1
ATOM 1405 N N . GLY A 1 183 ? -8.062 -2.135 14.296 1.00 98.44 183 GLY A N 1
ATOM 1406 C CA . GLY A 1 183 ? -9.116 -1.522 15.095 1.00 98.44 183 GLY A CA 1
ATOM 1407 C C . GLY A 1 183 ? -10.001 -0.629 14.240 1.00 98.44 183 GLY A C 1
ATOM 1408 O O . GLY A 1 183 ? -9.530 -0.059 13.260 1.00 98.44 183 G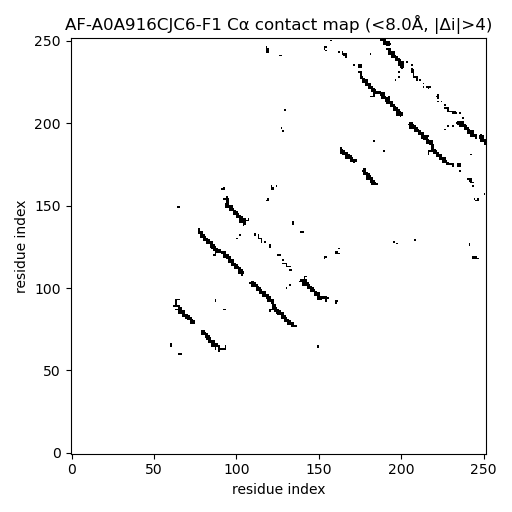LY A O 1
ATOM 1409 N N . ASN A 1 184 ? -11.260 -0.496 14.637 1.00 98.44 184 ASN A N 1
ATOM 1410 C CA . ASN A 1 184 ? -12.223 0.428 14.052 1.00 98.44 184 ASN A CA 1
ATOM 1411 C C . ASN A 1 184 ? -12.725 1.368 15.148 1.00 98.44 184 ASN A C 1
ATOM 1413 O O . ASN A 1 184 ? -13.313 0.912 16.126 1.00 98.44 184 ASN A O 1
ATOM 1417 N N . SER A 1 185 ? -12.479 2.668 15.002 1.00 98.00 185 SER A N 1
ATOM 1418 C CA . SER A 1 185 ? -12.915 3.682 15.966 1.00 98.00 185 SER A CA 1
ATOM 1419 C C . SER A 1 185 ? -14.356 4.157 15.755 1.00 98.00 185 SER A C 1
ATOM 1421 O O . SER A 1 185 ? -14.886 4.831 16.636 1.00 98.00 185 SER A O 1
ATOM 1423 N N . SER A 1 186 ? -14.994 3.806 14.634 1.00 97.00 186 SER A N 1
ATOM 1424 C CA . SER A 1 186 ? -16.363 4.230 14.319 1.00 97.00 186 SER A CA 1
ATOM 1425 C C . SER A 1 186 ? -17.437 3.431 15.062 1.00 97.00 186 SER A C 1
ATOM 1427 O O . SER A 1 186 ? -17.186 2.338 15.575 1.00 97.00 186 SER A O 1
ATOM 1429 N N . ASP A 1 187 ? -18.653 3.976 15.063 1.00 97.06 187 ASP A N 1
ATOM 1430 C CA . ASP A 1 187 ? -19.885 3.373 15.582 1.00 97.06 187 ASP A CA 1
ATOM 1431 C C . ASP A 1 187 ? -20.560 2.411 14.582 1.00 97.06 187 ASP A C 1
ATOM 1433 O O . ASP A 1 187 ? -21.637 1.883 14.860 1.00 97.06 187 ASP A O 1
ATOM 1437 N N . LYS A 1 188 ? -19.933 2.167 13.423 1.00 96.88 188 LYS A N 1
ATOM 1438 C CA . LYS A 1 188 ? -20.428 1.280 12.363 1.00 96.88 188 LYS A CA 1
ATOM 1439 C C . LYS A 1 188 ? -19.574 0.037 12.221 1.00 96.88 188 LYS A C 1
ATOM 1441 O O . LYS A 1 188 ? -18.357 0.073 12.405 1.00 96.88 188 LYS A O 1
ATOM 1446 N N . HIS A 1 189 ? -20.198 -1.068 11.846 1.00 97.12 189 HIS A N 1
ATOM 1447 C CA . HIS A 1 189 ? -19.485 -2.257 11.410 1.00 97.12 189 HIS A CA 1
ATOM 1448 C C . HIS A 1 189 ? -18.937 -2.034 10.001 1.00 97.12 189 HIS A C 1
ATOM 1450 O O . HIS A 1 189 ? -19.598 -1.454 9.141 1.00 97.12 189 HIS A O 1
ATOM 1456 N N . LEU A 1 190 ? -17.723 -2.519 9.756 1.00 96.88 190 LEU A N 1
ATOM 1457 C CA . LEU A 1 190 ? -17.071 -2.406 8.456 1.00 96.88 190 LEU A CA 1
ATOM 1458 C C . LEU A 1 190 ? -16.813 -3.803 7.904 1.00 96.88 190 LEU A C 1
ATOM 1460 O O . LEU A 1 190 ? -16.133 -4.600 8.549 1.00 96.88 190 LEU A O 1
ATOM 1464 N N . ARG A 1 191 ? -17.340 -4.114 6.722 1.00 97.00 191 ARG A N 1
ATOM 1465 C CA . ARG A 1 191 ? -17.084 -5.382 6.024 1.00 97.00 191 ARG A CA 1
ATOM 1466 C C . ARG A 1 191 ? -16.230 -5.178 4.795 1.00 97.00 191 ARG A C 1
ATOM 1468 O O . ARG A 1 191 ? -16.254 -4.106 4.200 1.00 97.00 191 ARG A O 1
ATOM 1475 N N . ASP A 1 192 ? -15.536 -6.238 4.398 1.00 95.75 192 ASP A N 1
ATOM 1476 C CA . ASP A 1 192 ? -14.739 -6.276 3.170 1.00 95.75 192 ASP A CA 1
ATOM 1477 C C . ASP A 1 192 ? -13.702 -5.133 3.136 1.00 95.75 192 ASP A C 1
ATOM 1479 O O . ASP A 1 192 ? -13.506 -4.440 2.135 1.00 95.75 192 ASP A O 1
ATOM 1483 N N . VAL A 1 193 ? -13.060 -4.897 4.286 1.00 96.12 193 VAL A N 1
ATOM 1484 C CA . VAL A 1 193 ? -12.011 -3.884 4.458 1.00 96.12 193 VAL A CA 1
ATOM 1485 C C . VAL A 1 193 ? -10.737 -4.394 3.796 1.00 96.12 193 VAL A C 1
ATOM 1487 O O . VAL A 1 193 ? -10.253 -5.474 4.134 1.00 96.12 193 VAL A O 1
ATOM 1490 N N . GLY A 1 194 ? -10.181 -3.627 2.860 1.00 95.94 194 GLY A N 1
ATOM 1491 C CA . GLY A 1 194 ? -8.902 -3.957 2.239 1.00 95.94 194 GLY A CA 1
ATOM 1492 C C . GLY A 1 194 ? -7.738 -3.659 3.176 1.00 95.94 194 GLY A C 1
ATOM 1493 O O . GLY A 1 194 ? -7.791 -2.719 3.967 1.00 95.94 194 GLY A O 1
ATOM 1494 N N . VAL A 1 195 ? -6.667 -4.437 3.076 1.00 97.00 195 VAL A N 1
ATOM 1495 C CA . VAL A 1 195 ? -5.421 -4.178 3.801 1.00 97.00 195 VAL A CA 1
ATOM 1496 C C . VAL A 1 195 ? -4.272 -4.235 2.809 1.00 97.00 195 VAL A C 1
ATOM 1498 O O . VAL A 1 195 ? -4.022 -5.293 2.246 1.00 97.00 195 VAL A O 1
ATOM 1501 N N . ASP A 1 196 ? -3.578 -3.119 2.591 1.00 96.62 196 ASP A N 1
ATOM 1502 C CA . ASP A 1 196 ? -2.322 -3.110 1.838 1.00 96.62 196 ASP A CA 1
ATOM 1503 C C . ASP A 1 196 ? -1.157 -3.309 2.808 1.00 96.62 196 ASP A C 1
ATOM 1505 O O . ASP A 1 196 ? -1.076 -2.614 3.821 1.00 96.62 196 ASP A O 1
ATOM 1509 N N . ALA A 1 197 ? -0.254 -4.249 2.531 1.00 97.25 197 ALA A N 1
ATOM 1510 C CA . ALA A 1 197 ? 0.917 -4.479 3.369 1.00 97.25 197 ALA A CA 1
ATOM 1511 C C . ALA A 1 197 ? 2.193 -4.601 2.534 1.00 97.25 197 ALA A C 1
ATOM 1513 O O . ALA A 1 197 ? 2.234 -5.347 1.557 1.00 97.25 197 ALA A O 1
ATOM 1514 N N . LEU A 1 198 ? 3.240 -3.883 2.939 1.00 97.44 198 LEU A N 1
ATOM 1515 C CA . LEU A 1 198 ? 4.557 -3.881 2.302 1.00 97.44 198 LEU A CA 1
ATOM 1516 C C . LEU A 1 198 ? 5.595 -4.391 3.302 1.00 97.44 198 LEU A C 1
ATOM 1518 O O . LEU A 1 198 ? 5.663 -3.899 4.427 1.00 97.44 198 LEU A O 1
ATOM 1522 N N . ALA A 1 199 ? 6.408 -5.359 2.891 1.00 97.38 199 ALA A N 1
ATOM 1523 C CA . ALA A 1 199 ? 7.496 -5.911 3.683 1.00 97.38 199 ALA A CA 1
ATOM 1524 C C . ALA A 1 199 ? 8.843 -5.327 3.251 1.00 97.38 199 ALA A C 1
ATOM 1526 O O . ALA A 1 199 ? 9.116 -5.148 2.060 1.00 97.38 199 ALA A O 1
ATOM 1527 N N . TYR A 1 200 ? 9.693 -5.088 4.245 1.00 96.81 200 TYR A N 1
ATOM 1528 C CA . TYR A 1 200 ? 11.043 -4.577 4.093 1.00 96.81 200 TYR A CA 1
ATOM 1529 C C . TYR A 1 200 ? 12.042 -5.434 4.872 1.00 96.81 200 TYR A C 1
ATOM 1531 O O . TYR A 1 200 ? 11.710 -6.012 5.917 1.00 96.81 200 TYR A O 1
ATOM 1539 N N . ASP A 1 201 ? 13.271 -5.503 4.377 1.00 95.94 201 ASP A N 1
ATOM 1540 C CA . ASP A 1 201 ? 14.385 -6.117 5.093 1.00 95.94 201 ASP A CA 1
ATOM 1541 C C . ASP A 1 201 ? 15.028 -5.156 6.115 1.00 95.94 201 ASP A C 1
ATOM 1543 O O . ASP A 1 201 ? 14.515 -4.070 6.392 1.00 95.94 201 ASP A O 1
ATOM 1547 N N . SER A 1 202 ? 16.138 -5.571 6.734 1.00 96.69 202 SER A N 1
ATOM 1548 C CA . SER A 1 202 ? 16.843 -4.781 7.755 1.00 96.69 202 SER A CA 1
ATOM 1549 C C . SER A 1 202 ? 17.575 -3.553 7.205 1.00 96.69 202 SER A C 1
ATOM 1551 O O . SER A 1 202 ? 18.118 -2.775 7.984 1.00 96.69 202 SER A O 1
ATOM 1553 N N . THR A 1 203 ? 17.635 -3.403 5.882 1.00 96.31 203 THR A N 1
ATOM 1554 C CA . THR A 1 203 ? 18.247 -2.273 5.172 1.00 96.31 203 THR A CA 1
ATOM 1555 C C . THR A 1 203 ? 17.204 -1.329 4.568 1.00 96.31 203 THR A C 1
ATOM 1557 O O . THR A 1 203 ? 17.550 -0.433 3.803 1.00 96.31 203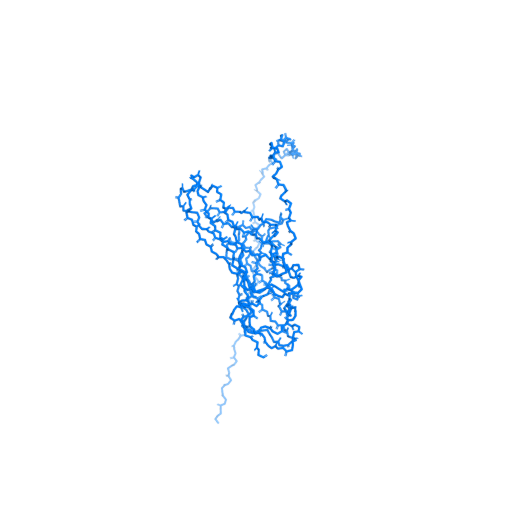 THR A O 1
ATOM 1560 N N . ASP A 1 204 ? 15.927 -1.505 4.931 1.00 94.62 204 ASP A N 1
ATOM 1561 C CA . ASP A 1 204 ? 14.781 -0.780 4.377 1.00 94.62 204 ASP A CA 1
ATOM 1562 C C . ASP A 1 204 ? 14.576 -0.997 2.862 1.00 94.62 204 ASP A C 1
ATOM 1564 O O . ASP A 1 204 ? 13.922 -0.199 2.172 1.00 94.62 204 ASP A O 1
ATOM 1568 N N . GLU A 1 205 ? 15.078 -2.109 2.317 1.00 95.00 205 GLU A N 1
ATOM 1569 C CA . GLU A 1 205 ? 14.753 -2.535 0.960 1.00 95.00 205 GLU A CA 1
ATOM 1570 C C . GLU A 1 205 ? 13.419 -3.273 0.933 1.00 95.00 205 GLU A C 1
ATOM 1572 O O . GLU A 1 205 ? 13.107 -4.061 1.820 1.00 95.00 205 GLU A O 1
ATOM 1577 N N . TYR A 1 206 ? 12.593 -2.979 -0.074 1.00 94.75 206 TYR A N 1
ATOM 1578 C CA . TYR A 1 206 ? 11.315 -3.662 -0.245 1.00 94.75 206 TYR A CA 1
ATOM 1579 C C . TYR A 1 206 ? 11.565 -5.071 -0.767 1.00 94.75 206 TYR A C 1
ATOM 1581 O O . TYR A 1 206 ? 12.317 -5.257 -1.723 1.00 94.75 206 TYR A O 1
ATOM 1589 N N . ILE A 1 207 ? 10.885 -6.035 -0.156 1.00 95.75 207 ILE A N 1
ATOM 1590 C CA . ILE A 1 207 ? 11.055 -7.463 -0.445 1.00 95.75 207 ILE A CA 1
ATOM 1591 C C . ILE A 1 207 ? 9.737 -8.175 -0.764 1.00 95.75 207 ILE A C 1
ATOM 1593 O O . ILE A 1 207 ? 9.750 -9.381 -0.993 1.00 95.75 207 ILE A O 1
ATOM 1597 N N . GLY A 1 208 ? 8.602 -7.466 -0.759 1.00 95.25 208 GLY A N 1
ATOM 1598 C CA . GLY A 1 208 ? 7.303 -8.024 -1.141 1.00 95.25 208 GLY A CA 1
ATOM 1599 C C . GLY A 1 208 ? 6.103 -7.234 -0.616 1.00 95.25 208 GLY A C 1
ATOM 1600 O O . GLY A 1 208 ? 6.225 -6.380 0.262 1.00 95.25 208 GLY A O 1
ATOM 1601 N N . SER A 1 209 ? 4.917 -7.532 -1.145 1.00 95.81 209 SER A N 1
ATOM 1602 C CA . SER A 1 209 ? 3.641 -6.952 -0.703 1.00 95.81 209 SER A CA 1
ATOM 1603 C C . SER A 1 209 ? 2.511 -7.974 -0.733 1.00 95.81 209 SER A C 1
ATOM 1605 O O . SER A 1 209 ? 2.582 -8.967 -1.454 1.00 95.81 209 SER A O 1
ATOM 1607 N N . THR A 1 210 ? 1.450 -7.719 0.028 1.00 96.06 210 THR A N 1
ATOM 1608 C CA . THR A 1 210 ? 0.218 -8.515 0.023 1.00 96.06 210 THR A CA 1
ATOM 1609 C C . THR A 1 210 ? -0.998 -7.616 0.240 1.00 96.06 210 THR A C 1
ATOM 1611 O O . THR A 1 210 ? -0.879 -6.551 0.847 1.00 96.06 210 THR A O 1
ATOM 1614 N N . HIS A 1 211 ? -2.158 -8.034 -0.274 1.00 95.69 211 HIS A N 1
ATOM 1615 C CA . HIS A 1 211 ? -3.373 -7.211 -0.321 1.00 95.69 211 HIS A CA 1
ATOM 1616 C C . HIS A 1 211 ? -4.643 -7.977 0.110 1.00 95.69 211 HIS A C 1
ATOM 1618 O O . HIS A 1 211 ? -5.570 -8.122 -0.692 1.00 95.69 211 HIS A O 1
ATOM 1624 N N . PRO A 1 212 ? -4.710 -8.546 1.329 1.00 96.62 212 PRO A N 1
ATOM 1625 C CA . PRO A 1 212 ? -5.877 -9.315 1.751 1.00 96.62 212 PRO A CA 1
ATOM 1626 C C . PRO A 1 212 ? -7.060 -8.431 2.177 1.00 96.62 212 PRO A C 1
ATOM 1628 O O . PRO A 1 212 ? -6.985 -7.199 2.212 1.00 96.62 212 PRO A O 1
ATOM 1631 N N . PHE A 1 213 ? -8.161 -9.093 2.539 1.00 96.94 213 PHE A N 1
ATOM 1632 C CA . PHE A 1 213 ? -9.386 -8.461 3.020 1.00 96.94 213 PHE A CA 1
ATOM 1633 C C . PHE A 1 213 ? -9.772 -8.969 4.411 1.00 96.94 213 PHE A C 1
ATOM 1635 O O . PHE A 1 213 ? -9.621 -10.149 4.732 1.00 96.94 213 PHE A O 1
ATOM 1642 N N . LEU A 1 214 ? -10.301 -8.065 5.231 1.00 97.88 214 LEU A N 1
ATOM 1643 C CA . LEU A 1 214 ? -10.993 -8.362 6.478 1.00 97.88 214 LEU A CA 1
ATOM 1644 C C . LEU A 1 214 ? -12.495 -8.461 6.211 1.00 97.88 214 LEU A C 1
ATOM 1646 O O . LEU A 1 214 ? -13.119 -7.486 5.795 1.00 97.88 214 LEU A O 1
ATOM 1650 N N . ASN A 1 215 ? -13.090 -9.612 6.523 1.00 97.50 215 ASN A N 1
ATOM 1651 C CA . ASN A 1 215 ? -14.528 -9.829 6.330 1.00 97.50 215 ASN A CA 1
ATOM 1652 C C . ASN A 1 215 ? -15.393 -8.920 7.218 1.00 97.50 215 ASN A C 1
ATOM 1654 O O . ASN A 1 215 ? -16.478 -8.518 6.806 1.00 97.50 215 ASN A O 1
ATOM 1658 N N . LEU A 1 216 ? -14.948 -8.635 8.447 1.00 98.00 216 LEU A N 1
ATOM 1659 C CA . LEU A 1 216 ? -15.658 -7.795 9.410 1.00 98.00 216 LEU A CA 1
ATOM 1660 C C . LEU A 1 216 ? -14.676 -7.159 10.401 1.00 98.00 216 LEU A C 1
ATOM 1662 O O . LEU A 1 216 ? -13.881 -7.863 11.022 1.00 98.00 216 LEU A O 1
ATOM 1666 N N . VAL A 1 217 ? -14.811 -5.853 10.613 1.00 98.44 217 VAL A N 1
ATOM 1667 C CA . VAL A 1 217 ? -14.241 -5.106 11.735 1.00 98.44 217 VAL A CA 1
ATOM 1668 C C . VAL A 1 217 ? -15.408 -4.491 12.513 1.00 98.44 217 VAL A C 1
ATOM 1670 O O . VAL A 1 217 ? -16.064 -3.580 11.999 1.00 98.44 217 VAL A O 1
ATOM 1673 N N . PRO A 1 218 ? -15.740 -5.002 13.714 1.00 98.44 218 PRO A N 1
ATOM 1674 C CA . PRO A 1 218 ? -16.904 -4.517 14.447 1.00 98.44 218 PRO A CA 1
ATOM 1675 C C . PRO A 1 218 ? -16.808 -3.030 14.816 1.00 98.44 218 PRO A C 1
ATOM 1677 O O . PRO A 1 218 ? -15.700 -2.509 14.947 1.00 98.44 218 PRO A O 1
ATOM 1680 N N . ALA A 1 219 ? -17.952 -2.368 15.016 1.00 98.31 219 ALA A N 1
ATOM 1681 C CA . ALA A 1 219 ? -18.016 -1.024 15.598 1.00 98.31 219 ALA A CA 1
ATOM 1682 C C . ALA A 1 219 ? -17.257 -0.978 16.933 1.00 98.31 219 ALA A C 1
ATOM 1684 O O . ALA A 1 219 ? -17.410 -1.883 17.757 1.00 98.31 219 ALA A O 1
ATOM 1685 N N . HIS A 1 220 ? -16.400 0.031 17.119 1.00 98.19 220 HIS A N 1
ATOM 1686 C CA . HIS A 1 220 ? -15.477 0.166 18.261 1.00 98.19 220 HIS A CA 1
ATOM 1687 C C . HIS A 1 220 ? -14.638 -1.093 18.566 1.00 98.19 220 HIS A C 1
ATOM 1689 O O . HIS A 1 220 ? -14.126 -1.280 19.674 1.00 98.19 220 HIS A O 1
ATOM 1695 N N . GLY A 1 221 ? -14.527 -1.991 17.590 1.00 98.38 221 GLY A N 1
ATOM 1696 C CA . GLY A 1 221 ? -13.996 -3.329 17.750 1.00 98.38 221 GLY A CA 1
ATOM 1697 C C . GLY A 1 221 ? -12.627 -3.497 17.117 1.00 98.38 221 GLY A C 1
ATOM 1698 O O . GLY A 1 221 ? -11.981 -2.557 16.648 1.00 98.38 221 GLY A O 1
ATOM 1699 N N . LYS A 1 222 ? -12.176 -4.750 17.117 1.00 98.69 222 LYS A N 1
ATOM 1700 C CA . LYS A 1 222 ? -10.907 -5.166 16.526 1.00 98.69 222 LYS A CA 1
ATOM 1701 C C . LYS A 1 222 ? -11.106 -6.443 15.722 1.00 98.69 222 LYS A C 1
ATOM 1703 O O . LYS A 1 222 ? -11.923 -7.284 16.092 1.00 98.69 222 LYS A O 1
ATOM 1708 N N . ALA A 1 223 ? -10.323 -6.604 14.666 1.00 98.69 223 ALA A N 1
ATOM 1709 C CA . ALA A 1 223 ? -10.269 -7.813 13.862 1.00 98.69 223 ALA A CA 1
ATOM 1710 C C . ALA A 1 223 ? -8.817 -8.248 13.658 1.00 98.69 223 ALA A C 1
ATOM 1712 O O . ALA A 1 223 ? -7.933 -7.425 13.422 1.00 98.69 223 ALA A O 1
ATOM 1713 N N . ARG A 1 224 ? -8.570 -9.555 13.760 1.00 98.44 224 ARG A N 1
ATOM 1714 C CA . ARG A 1 224 ? -7.262 -10.152 13.483 1.00 98.44 224 ARG A CA 1
ATOM 1715 C C . ARG A 1 224 ? -7.174 -10.487 11.999 1.00 98.44 224 ARG A C 1
ATOM 1717 O O . ARG A 1 224 ? -8.069 -11.144 11.475 1.00 98.44 224 ARG A O 1
ATOM 1724 N N . ILE A 1 225 ? -6.073 -10.108 11.362 1.00 98.38 225 ILE A N 1
ATOM 1725 C CA . ILE A 1 225 ? -5.723 -10.541 10.012 1.00 98.38 225 ILE A CA 1
ATOM 1726 C C . ILE A 1 225 ? -4.360 -11.215 10.002 1.00 98.38 225 ILE A C 1
ATOM 1728 O O . ILE A 1 225 ? -3.463 -10.888 10.781 1.00 98.38 225 ILE A O 1
ATOM 1732 N N . GLU A 1 226 ? -4.226 -12.173 9.103 1.00 98.06 226 GLU A N 1
ATOM 1733 C CA . GLU A 1 226 ? -2.975 -12.826 8.791 1.00 98.06 226 GLU A CA 1
ATOM 1734 C C . GLU A 1 226 ? -2.546 -12.445 7.380 1.00 98.06 226 GLU A C 1
ATOM 1736 O O . GLU A 1 226 ? -3.308 -12.568 6.424 1.00 98.06 226 GLU A O 1
ATOM 1741 N N . LEU A 1 227 ? -1.321 -11.956 7.278 1.00 97.69 227 LEU A N 1
ATOM 1742 C CA . LEU A 1 227 ? -0.708 -11.463 6.064 1.00 97.69 227 LEU A CA 1
ATOM 1743 C C . LEU A 1 227 ? 0.335 -12.489 5.624 1.00 97.69 227 LEU A C 1
ATOM 1745 O O . LEU A 1 227 ? 1.360 -12.675 6.288 1.00 97.69 227 LEU A O 1
ATOM 1749 N N . GLY A 1 228 ? 0.042 -13.166 4.517 1.00 96.75 228 GLY A N 1
ATOM 1750 C CA . GLY A 1 228 ? 0.982 -14.043 3.830 1.00 96.75 228 GLY A CA 1
ATOM 1751 C C . GLY A 1 228 ? 1.746 -13.268 2.764 1.00 96.75 228 GLY A C 1
ATOM 1752 O O . GLY A 1 228 ? 1.136 -12.721 1.842 1.00 96.75 228 GLY A O 1
ATOM 1753 N N . PHE A 1 229 ? 3.069 -13.235 2.891 1.00 94.62 229 PHE A N 1
ATOM 1754 C CA . PHE A 1 229 ? 3.987 -12.773 1.857 1.00 94.62 229 PHE A CA 1
ATOM 1755 C C . PHE A 1 229 ? 4.504 -14.011 1.131 1.00 94.62 229 PHE A C 1
ATOM 1757 O O . PHE A 1 229 ? 5.277 -14.790 1.692 1.00 94.62 229 PHE A O 1
ATOM 1764 N N . PHE A 1 230 ? 4.023 -14.229 -0.091 1.00 83.94 230 PHE A N 1
ATOM 1765 C CA . PHE A 1 230 ? 4.486 -15.336 -0.918 1.00 83.94 230 PHE A CA 1
ATOM 1766 C C . PHE A 1 230 ? 5.866 -14.983 -1.473 1.00 83.94 230 PHE A C 1
ATOM 1768 O O . PHE A 1 230 ? 5.997 -14.007 -2.204 1.00 83.94 230 PHE A O 1
ATOM 1775 N N . GLU A 1 231 ? 6.874 -15.764 -1.077 1.00 79.69 231 GLU A N 1
ATOM 1776 C CA . GLU A 1 231 ? 8.264 -15.651 -1.544 1.00 79.69 231 GLU A CA 1
ATOM 1777 C C . GLU A 1 231 ? 8.881 -14.249 -1.364 1.00 79.69 231 GLU A C 1
ATOM 1779 O O . GLU A 1 231 ? 9.304 -13.629 -2.343 1.00 79.69 231 GLU A O 1
ATOM 1784 N N . PRO A 1 232 ? 8.970 -13.722 -0.124 1.00 81.62 232 PRO A N 1
ATOM 1785 C CA . PRO A 1 232 ? 9.688 -12.476 0.086 1.00 81.62 232 PRO A CA 1
ATOM 1786 C C . PRO A 1 232 ? 11.150 -12.667 -0.329 1.00 81.62 232 PRO A C 1
ATOM 1788 O O . PRO A 1 232 ? 11.772 -13.674 0.016 1.00 81.62 232 PRO A O 1
ATOM 1791 N N . TRP A 1 233 ? 11.731 -11.692 -1.028 1.00 89.00 233 TRP A N 1
ATOM 1792 C CA . TRP A 1 233 ? 13.112 -11.779 -1.540 1.00 89.00 233 TRP A CA 1
ATOM 1793 C C . TRP A 1 233 ? 14.193 -11.719 -0.452 1.00 89.00 233 TRP A C 1
ATOM 1795 O O . TRP A 1 233 ? 15.380 -11.599 -0.747 1.00 89.00 233 TRP A O 1
ATOM 1805 N N . GLY A 1 234 ? 13.790 -11.792 0.814 1.00 91.19 234 GLY A N 1
ATOM 1806 C CA . GLY A 1 234 ? 14.651 -11.720 1.977 1.00 91.19 234 GLY A CA 1
ATOM 1807 C C . GLY A 1 234 ? 13.880 -11.968 3.271 1.00 91.19 234 GLY A C 1
ATOM 1808 O O . GLY A 1 234 ? 12.703 -12.335 3.280 1.00 91.19 234 GLY A O 1
ATOM 1809 N N . ARG A 1 235 ? 14.561 -11.755 4.399 1.00 94.94 235 ARG A N 1
ATOM 1810 C CA . ARG A 1 235 ? 13.948 -11.841 5.727 1.00 94.94 235 ARG A CA 1
ATOM 1811 C C . ARG A 1 235 ? 13.203 -10.548 6.049 1.00 94.94 235 ARG A C 1
ATOM 1813 O O . ARG A 1 235 ? 13.816 -9.485 6.142 1.00 94.94 235 ARG A O 1
ATOM 1820 N N . ILE A 1 236 ? 11.908 -10.667 6.330 1.00 96.56 236 ILE A N 1
ATOM 1821 C CA . ILE A 1 236 ? 11.085 -9.548 6.798 1.00 96.56 236 ILE A CA 1
ATOM 1822 C C . ILE A 1 236 ? 11.623 -9.040 8.137 1.00 96.56 236 ILE A C 1
ATOM 1824 O O . ILE A 1 236 ? 11.661 -9.777 9.123 1.00 96.56 236 ILE A O 1
ATOM 1828 N N . SER A 1 237 ? 12.038 -7.774 8.153 1.00 96.56 237 SER A N 1
ATOM 1829 C CA . SER A 1 237 ? 12.485 -7.058 9.356 1.00 96.56 237 SER A CA 1
ATOM 1830 C C . SER A 1 237 ? 11.547 -5.911 9.723 1.00 96.56 237 SER A C 1
ATOM 1832 O O . SER A 1 237 ? 11.446 -5.553 10.893 1.00 96.56 237 SER A O 1
ATOM 1834 N N . LYS A 1 238 ? 10.827 -5.364 8.738 1.00 97.38 238 LYS A N 1
ATOM 1835 C CA . LYS A 1 238 ? 9.831 -4.308 8.922 1.00 97.38 238 LYS A CA 1
ATOM 1836 C C . LYS A 1 238 ? 8.643 -4.541 7.996 1.00 97.38 238 LYS A C 1
ATOM 1838 O O . LYS A 1 238 ? 8.801 -5.047 6.888 1.00 97.38 238 LYS A O 1
ATOM 1843 N N . VAL A 1 239 ? 7.453 -4.159 8.445 1.00 97.88 239 VAL A N 1
ATOM 1844 C CA . VAL A 1 239 ? 6.231 -4.199 7.640 1.00 97.88 239 VAL A CA 1
ATOM 1845 C C . VAL A 1 239 ? 5.476 -2.898 7.842 1.00 97.88 239 VAL A C 1
ATOM 1847 O O . VAL A 1 239 ? 5.361 -2.408 8.963 1.00 97.88 239 VAL A O 1
ATOM 1850 N N . GLU A 1 240 ? 4.946 -2.352 6.760 1.00 98.12 240 GLU A N 1
ATOM 1851 C CA . GLU A 1 240 ? 4.015 -1.229 6.787 1.00 98.12 240 GLU A CA 1
ATOM 1852 C C . GLU A 1 240 ? 2.636 -1.746 6.366 1.00 98.12 240 GLU A C 1
ATOM 1854 O O . GLU A 1 240 ? 2.533 -2.458 5.368 1.00 98.12 240 GLU A O 1
ATOM 1859 N N . ILE A 1 241 ? 1.591 -1.440 7.143 1.00 98.12 241 ILE A N 1
ATOM 1860 C CA . ILE A 1 241 ? 0.213 -1.898 6.902 1.00 98.12 241 ILE A CA 1
ATOM 1861 C C . ILE A 1 241 ? -0.710 -0.688 6.792 1.00 98.12 241 ILE A C 1
ATOM 1863 O O . ILE A 1 241 ? -0.703 0.182 7.662 1.00 98.12 241 ILE A O 1
ATOM 1867 N N . TYR A 1 242 ? -1.563 -0.697 5.772 1.00 97.56 242 TYR A N 1
ATOM 1868 C CA . TYR A 1 242 ? -2.529 0.349 5.467 1.00 97.56 242 TYR A CA 1
ATOM 1869 C C . TYR A 1 242 ? -3.929 -0.260 5.299 1.00 97.56 242 TYR A C 1
ATOM 1871 O O . TYR A 1 242 ? -4.286 -0.711 4.208 1.00 97.56 242 TYR A O 1
ATOM 1879 N N . PRO A 1 243 ? -4.746 -0.303 6.366 1.00 97.38 243 PRO A N 1
ATOM 1880 C CA . PRO A 1 243 ? -6.155 -0.652 6.250 1.00 97.38 243 PRO A CA 1
ATOM 1881 C C . PRO A 1 243 ? -6.904 0.435 5.476 1.00 97.38 243 PRO A C 1
ATOM 1883 O O . PRO A 1 243 ? -6.726 1.628 5.734 1.00 97.38 243 PRO A O 1
ATOM 1886 N N . ALA A 1 244 ? -7.749 0.031 4.537 1.00 94.31 244 ALA A N 1
ATOM 1887 C CA . ALA A 1 244 ? -8.355 0.945 3.589 1.00 94.31 244 ALA A CA 1
ATOM 1888 C C . ALA A 1 244 ? -9.773 0.544 3.189 1.00 94.31 244 ALA A C 1
ATOM 1890 O O . ALA A 1 244 ? -10.106 -0.634 3.040 1.00 94.31 244 ALA A O 1
ATOM 1891 N N . PHE A 1 245 ? -10.584 1.562 2.917 1.00 92.50 245 PHE A N 1
ATOM 1892 C CA . PHE A 1 245 ? -11.890 1.397 2.299 1.00 92.50 245 PHE A CA 1
ATOM 1893 C C . PHE A 1 245 ? -11.729 1.213 0.798 1.00 92.50 245 PHE A C 1
ATOM 1895 O O . PHE A 1 245 ? -11.265 2.118 0.103 1.00 92.50 245 PHE A O 1
ATOM 1902 N N . ARG A 1 246 ? -12.134 0.053 0.289 1.00 89.56 246 ARG A N 1
ATOM 1903 C CA . ARG A 1 246 ? -12.223 -0.200 -1.151 1.00 89.56 246 ARG A CA 1
ATOM 1904 C C . ARG A 1 246 ? -13.655 0.005 -1.633 1.00 89.56 246 ARG A C 1
ATOM 1906 O O . ARG A 1 246 ? -14.578 0.117 -0.835 1.00 89.56 246 ARG A O 1
ATOM 1913 N N . SER A 1 247 ? -13.849 -0.021 -2.948 1.00 86.50 247 SER A N 1
ATOM 1914 C CA . SER A 1 247 ? -15.181 0.058 -3.563 1.00 86.50 247 SER A CA 1
ATOM 1915 C C . SER A 1 247 ? -16.138 -1.053 -3.109 1.00 86.50 247 SER A C 1
ATOM 1917 O O . SER A 1 247 ? -17.348 -0.888 -3.217 1.00 86.50 247 SER A O 1
ATOM 1919 N N . ILE A 1 248 ? -15.608 -2.171 -2.602 1.00 87.44 248 ILE A N 1
ATOM 1920 C CA . ILE A 1 248 ? -16.392 -3.293 -2.072 1.00 87.44 248 ILE A CA 1
ATOM 1921 C C . ILE A 1 248 ? -16.673 -3.195 -0.567 1.00 87.44 248 ILE A C 1
ATOM 1923 O O . ILE A 1 248 ? -17.441 -4.000 -0.049 1.00 87.44 248 ILE A O 1
ATOM 1927 N N . THR A 1 249 ? -16.046 -2.252 0.143 1.00 91.81 249 THR A N 1
ATOM 1928 C CA . THR A 1 249 ? -16.216 -2.113 1.591 1.00 91.81 249 THR A CA 1
ATOM 1929 C C . THR A 1 249 ? -17.645 -1.679 1.908 1.00 91.81 249 THR A C 1
ATOM 1931 O O . THR A 1 249 ? -18.157 -0.725 1.321 1.00 91.81 249 THR A O 1
ATOM 1934 N N . ARG A 1 250 ? -18.291 -2.370 2.853 1.00 92.75 250 ARG A N 1
ATOM 1935 C CA . ARG A 1 250 ? -19.672 -2.092 3.279 1.00 92.75 250 ARG A CA 1
ATOM 1936 C C . ARG A 1 250 ? -19.701 -1.552 4.703 1.00 92.75 250 ARG A C 1
ATOM 1938 O O . ARG A 1 250 ? -18.959 -2.030 5.559 1.00 92.75 250 ARG A O 1
ATOM 1945 N N . ILE A 1 251 ? -20.567 -0.568 4.928 1.00 93.62 251 ILE A N 1
ATOM 1946 C CA . ILE A 1 251 ? -20.801 0.076 6.223 1.00 93.62 251 ILE A CA 1
ATOM 1947 C C . ILE A 1 251 ? -22.174 -0.388 6.717 1.00 93.62 251 ILE A C 1
ATOM 1949 O O . ILE A 1 251 ? -23.166 -0.182 6.017 1.00 93.62 251 ILE A O 1
ATOM 1953 N N . GLU A 1 252 ? -22.213 -1.024 7.888 1.00 93.06 252 GLU A N 1
ATOM 1954 C CA . GLU A 1 252 ? -23.422 -1.573 8.527 1.00 93.06 252 GLU A CA 1
ATOM 1955 C C . GLU A 1 252 ? -23.678 -0.922 9.894 1.00 93.06 252 GLU A C 1
ATOM 1957 O O . GLU A 1 252 ? -22.717 -0.786 10.689 1.00 93.06 252 GLU A O 1
#

Solvent-accessible surface area (backbone atoms only — not comparable to full-atom values): 15426 Å² total; per-residue (Å²): 138,82,88,83,85,85,84,88,81,89,80,88,83,79,89,83,83,85,83,82,86,83,79,90,77,92,71,91,70,84,79,71,83,80,78,84,73,76,81,79,82,76,81,69,77,75,74,81,78,70,76,80,73,80,80,75,82,78,72,83,77,57,92,66,48,73,43,80,41,78,76,42,81,48,75,57,93,47,40,37,38,39,37,34,31,41,32,22,86,31,94,48,65,31,19,26,30,39,37,37,38,40,34,21,28,72,82,73,45,76,79,48,77,45,71,36,74,44,46,43,38,28,40,70,37,74,45,76,49,75,40,73,48,75,57,58,88,94,62,49,82,53,53,71,50,76,48,77,46,75,33,85,68,46,44,78,87,65,87,64,86,51,75,49,54,46,80,74,49,73,46,79,77,52,68,40,37,34,41,36,32,38,32,26,72,40,92,43,30,38,25,42,31,33,32,42,33,41,32,16,28,89,82,73,44,78,32,47,62,39,73,54,68,40,72,57,29,42,44,66,28,64,28,79,48,76,47,65,37,84,78,39,81,51,59,64,64,41,75,50,78,46,68,38,54,36,83,74,37,43,83,89

Foldseek 3Di:
DDDDDDDDDDDDDDDDDDDDDDDDDDDPDDDDPDDPDDDDPPPDDPDPDDDPDDDPPDDPAPAQHKDKDDWDWDDDPQKTKIKIKTFAQHQAKFAKKKKWKFWAFQVRDGPDIDIDIDGIAAHGRIDMDMDIDGHDPPTHTHDMDIDIDIDNPWCPPPPDNGQQKDWPDKDDDDQFKIKTKIFGAAQWKKAFWKKKKWFADPVRHTFFIDIDTDGIHHHRGIDMDMGGTDGGVDGGPDMDMDTHDGSPMDID

pLDDT: mean 81.16, std 21.75, range [32.19, 98.69]

Radius of gyration: 28.08 Å; Cα contacts (8 Å, |Δi|>4): 501; chains: 1; bounding box: 78×81×62 Å

Secondary structure (DSSP, 8-state):
------------------------------------PPPP-----PPP-PPPPP---PPPPPTTPPEEEEEEEEEETTEEEEEEEEE--SSS-B--EEEEEEEEETTS-EEEEEEEEE--B-TT-EEEEEEEEEPPTTPPEEEEEEEEEE-SSSSTT---SS--EEEEEEEEEETTEEEEEEEE-SSS-EESEEEEEEEE-TTS-EEEEE--EES-B-TT-EEEEEEE-SS-SS---EEEEEEE--TT-EE-

Mean predicted aligned error: 12.29 Å